Protein AF-0000000072251337 (afdb_homodimer)

Secondary structure (DSSP, 8-state):
--S-S-TT--GGGSHHHHHHHHH-STTHHHHHHHHHHHSEE-HHHHHHHH-S--HHHHHHHHHHHHHTTSEEEEEE-SSS-EEEEEE-HHHHHHHHHHHHHHHHHHHHHT-/--S-S-TT--GGGSHHHHHHHHH-STTHHHHHHHHHHHSEE-HHHHHHHH-S--HHHHHHHHHHHHHTTSEEEEEE-SSS-EEEEEE-HHHHHHHHHHHHHHHHHHHHHT-

InterPro domains:
  IPR002577 Helix-turn-helix, HxlR type [PF01638] (22-110)
  IPR002577 Helix-turn-helix, HxlR type [PS51118] (9-111)
  IPR036388 Winged helix-like DNA-binding domain superfamily [G3DSA:1.10.10.10] (12-111)
  IPR036390 Winged helix DNA-binding domain superfamily [SSF46785] (14-109)

Nearest PDB structures (foldseek):
  7bzg-assembly3_J  TM=9.676E-01  e=2.750E-09  Bacillus subtilis subsp. subtilis str. 168
  7bze-assembly1_A-2  TM=9.825E-01  e=1.118E-08  Bacillus subtilis subsp. subtilis str. 168
  4a5m-assembly1_B  TM=9.462E-01  e=3.098E-08  Bacillus subtilis
  5hs7-assembly1_A  TM=9.051E-01  e=2.538E-07  Bacillus subtilis subsp. subtilis str. 168
  5hs8-assembly1_A  TM=8.722E-01  e=6.601E-07  Bacillus subtilis subsp. subtilis str. 168

Sequence (222 aa):
MTECVPSHTPLEETGFGYTLSLINGKYKMIIMYWLYEKNVMRFNEMQRCIGNISFRTLSNTLKELERDKLIIRKEYPQIPPKVEYRLSERGQSLIPLLDMMCDWGERNMNSMTECVPSHTPLEETGFGYTLSLINGKYKMIIMYWLYEKNVMRFNEMQRCIGNISFRTLSNTLKELERDKLIIRKEYPQIPPKVEYRLSERGQSLIPLLDMMCDWGERNMNS

Structure (mmCIF, N/CA/C/O backbone):
data_AF-0000000072251337-model_v1
#
loop_
_entity.id
_entity.type
_entity.pdbx_description
1 polymer 'HTH hxlR-type domain-containing protein'
#
loop_
_atom_site.group_PDB
_atom_site.id
_atom_site.type_symbol
_atom_site.label_atom_id
_atom_site.label_alt_id
_atom_site.label_comp_id
_atom_site.label_asym_id
_atom_site.label_entity_id
_atom_site.label_seq_id
_atom_site.pdbx_PDB_ins_code
_atom_site.Cartn_x
_atom_site.Cartn_y
_atom_site.Cartn_z
_atom_site.occupancy
_atom_site.B_iso_or_equiv
_atom_site.auth_seq_id
_atom_site.auth_comp_id
_atom_site.auth_asym_id
_atom_site.auth_atom_id
_atom_site.pdbx_PDB_model_num
ATOM 1 N N . MET A 1 1 ? 14.891 -11.078 1.485 1 55.47 1 MET A N 1
ATOM 2 C CA . MET A 1 1 ? 13.773 -10.602 2.303 1 55.47 1 MET A CA 1
ATOM 3 C C . MET A 1 1 ? 13.672 -11.398 3.598 1 55.47 1 MET A C 1
ATOM 5 O O . MET A 1 1 ? 13.797 -12.625 3.588 1 55.47 1 MET A O 1
ATOM 9 N N . THR A 1 2 ? 14.18 -10.938 4.77 1 57.59 2 THR A N 1
ATOM 10 C CA . THR A 1 2 ? 13.953 -11.617 6.035 1 57.59 2 THR A CA 1
ATOM 11 C C . THR A 1 2 ? 12.594 -12.312 6.043 1 57.59 2 THR A C 1
ATOM 13 O O . THR A 1 2 ? 11.727 -11.992 5.23 1 57.59 2 THR A O 1
ATOM 16 N N . GLU A 1 3 ? 12.344 -13.312 6.867 1 73.94 3 GLU A N 1
ATOM 17 C CA . GLU A 1 3 ? 11.094 -14.031 7.062 1 73.94 3 GLU A CA 1
ATOM 18 C C . GLU A 1 3 ? 9.938 -13.078 7.344 1 73.94 3 GLU A C 1
ATOM 20 O O . GLU A 1 3 ? 9.586 -12.844 8.5 1 73.94 3 GLU A O 1
ATOM 25 N N . CYS A 1 4 ? 9.469 -12.445 6.25 1 77.69 4 CYS A N 1
ATOM 26 C CA . CYS A 1 4 ? 8.391 -11.469 6.375 1 77.69 4 CYS A CA 1
ATOM 27 C C . CYS A 1 4 ? 7.051 -12.156 6.582 1 77.69 4 CYS A C 1
ATOM 29 O O . CYS A 1 4 ? 6.148 -11.594 7.203 1 77.69 4 CYS A O 1
ATOM 31 N N . VAL A 1 5 ? 7.012 -13.305 6.043 1 82.19 5 VAL A N 1
ATOM 32 C CA . VAL A 1 5 ? 5.711 -13.961 6.074 1 82.19 5 VAL A CA 1
ATOM 33 C C . VAL A 1 5 ? 5.879 -15.422 6.477 1 82.19 5 VAL A C 1
ATOM 35 O O . VAL A 1 5 ? 6.066 -16.297 5.621 1 82.19 5 VAL A O 1
ATOM 38 N N . PRO A 1 6 ? 5.859 -15.602 7.805 1 79.56 6 PRO A N 1
ATOM 39 C CA . PRO A 1 6 ? 5.816 -17.016 8.156 1 79.56 6 PRO A CA 1
ATOM 40 C C . PRO A 1 6 ? 4.559 -17.719 7.641 1 79.56 6 PRO A C 1
ATOM 42 O O . PRO A 1 6 ? 3.553 -17.062 7.363 1 79.56 6 PRO A O 1
ATOM 45 N N . SER A 1 7 ? 4.73 -18.969 7.363 1 80.31 7 SER A N 1
ATOM 46 C CA . SER A 1 7 ? 3.576 -19.734 6.918 1 80.31 7 SER A CA 1
ATOM 47 C C . SER A 1 7 ? 2.414 -19.609 7.898 1 80.31 7 SER A C 1
ATOM 49 O O . SER A 1 7 ? 2.619 -19.547 9.109 1 80.31 7 SER A O 1
ATOM 51 N N . HIS A 1 8 ? 1.218 -19.5 7.32 1 83.31 8 HIS A N 1
ATOM 52 C CA . HIS A 1 8 ? -0.02 -19.531 8.094 1 83.31 8 HIS A CA 1
ATOM 53 C C . HIS A 1 8 ? -0.168 -18.281 8.961 1 83.31 8 HIS A C 1
ATOM 55 O O . HIS A 1 8 ? -0.69 -18.359 10.07 1 83.31 8 HIS A O 1
ATOM 61 N N . THR A 1 9 ? 0.458 -17.25 8.625 1 82.5 9 THR A N 1
ATOM 62 C CA . THR A 1 9 ? 0.297 -15.992 9.336 1 82.5 9 THR A CA 1
ATOM 63 C C . THR A 1 9 ? -0.679 -15.07 8.602 1 82.5 9 THR A C 1
ATOM 65 O O . THR A 1 9 ? -0.558 -14.867 7.395 1 82.5 9 THR A O 1
ATOM 68 N N . PRO A 1 10 ? -1.606 -14.664 9.359 1 85 10 PRO A N 1
ATOM 69 C CA . PRO A 1 10 ? -2.512 -13.703 8.734 1 85 10 PRO A CA 1
ATOM 70 C C . PRO A 1 10 ? -1.806 -12.406 8.328 1 85 10 PRO A C 1
ATOM 72 O O . PRO A 1 10 ? -0.865 -11.977 8.992 1 85 10 PRO A O 1
ATOM 75 N N . LEU A 1 11 ? -2.262 -11.844 7.227 1 82.12 11 LEU A N 1
ATOM 76 C CA . LEU A 1 11 ? -1.645 -10.648 6.66 1 82.12 11 LEU A CA 1
ATOM 77 C C . LEU A 1 11 ? -1.484 -9.562 7.719 1 82.12 11 LEU A C 1
ATOM 79 O O . LEU A 1 11 ? -0.459 -8.875 7.766 1 82.12 11 LEU A O 1
ATOM 83 N N . GLU A 1 12 ? -2.512 -9.461 8.609 1 85.31 12 GLU A N 1
ATOM 84 C CA . GLU A 1 12 ? -2.543 -8.383 9.594 1 85.31 12 GLU A CA 1
ATOM 85 C C . GLU A 1 12 ? -1.388 -8.508 10.586 1 85.31 12 GLU A C 1
ATOM 87 O O . GLU A 1 12 ? -1.057 -7.551 11.289 1 85.31 12 GLU A O 1
ATOM 92 N N . GLU A 1 13 ? -0.807 -9.641 10.656 1 88.25 13 GLU A N 1
ATOM 93 C CA . GLU A 1 13 ? 0.282 -9.883 11.602 1 88.25 13 GLU A CA 1
ATOM 94 C C . GLU A 1 13 ? 1.638 -9.836 10.898 1 88.25 13 GLU A C 1
ATOM 96 O O . GLU A 1 13 ? 2.658 -10.203 11.484 1 88.25 13 GLU A O 1
ATOM 101 N N . THR A 1 14 ? 1.6 -9.414 9.719 1 89.56 14 THR A N 1
ATOM 102 C CA . THR A 1 14 ? 2.84 -9.312 8.953 1 89.56 14 THR A CA 1
ATOM 103 C C . THR A 1 14 ? 3.285 -7.855 8.836 1 89.56 14 THR A C 1
ATOM 105 O O . THR A 1 14 ? 2.486 -6.938 9.039 1 89.56 14 THR A O 1
ATOM 108 N N . GLY A 1 15 ? 4.566 -7.684 8.523 1 91.81 15 GLY A N 1
ATOM 109 C CA . GLY A 1 15 ? 5.066 -6.352 8.219 1 91.81 15 GLY A CA 1
ATOM 110 C C . GLY A 1 15 ? 4.316 -5.676 7.082 1 91.81 15 GLY A C 1
ATOM 111 O O . GLY A 1 15 ? 4.035 -4.48 7.141 1 91.81 15 GLY A O 1
ATOM 112 N N . PHE A 1 16 ? 3.889 -6.438 6.066 1 91.44 16 PHE A N 1
ATOM 113 C CA . PHE A 1 16 ? 3.094 -5.93 4.953 1 91.44 16 PHE A CA 1
ATOM 114 C C . PHE A 1 16 ? 1.778 -5.344 5.453 1 91.44 16 PHE A C 1
ATOM 116 O O . PHE A 1 16 ? 1.424 -4.215 5.102 1 91.44 16 PHE A O 1
ATOM 123 N N . GLY A 1 17 ? 1.189 -6.227 6.227 1 91.62 17 GLY A N 1
ATOM 124 C CA . GLY A 1 17 ? -0.119 -5.84 6.73 1 91.62 17 GLY A CA 1
ATOM 125 C C . GLY A 1 17 ? -0.083 -4.578 7.574 1 91.62 17 GLY A C 1
ATOM 126 O O . GLY A 1 17 ? -0.936 -3.701 7.426 1 91.62 17 GLY A O 1
ATOM 127 N N . TYR A 1 18 ? 0.88 -4.512 8.375 1 93.69 18 TYR A N 1
ATOM 128 C CA . TYR A 1 18 ? 1.017 -3.334 9.227 1 93.69 18 TYR A CA 1
ATOM 129 C C . TYR A 1 18 ? 1.27 -2.084 8.391 1 93.69 18 TYR A C 1
ATOM 131 O O . TYR A 1 18 ? 0.595 -1.066 8.562 1 93.69 18 TYR A O 1
ATOM 139 N N . THR A 1 19 ? 2.219 -2.141 7.492 1 95.12 19 THR A N 1
ATOM 140 C CA . THR A 1 19 ? 2.537 -0.995 6.645 1 95.12 19 THR A CA 1
ATOM 141 C C . THR A 1 19 ? 1.316 -0.563 5.836 1 95.12 19 THR A C 1
ATOM 143 O O . THR A 1 19 ? 0.986 0.624 5.789 1 95.12 19 THR A O 1
ATOM 146 N N . LEU A 1 20 ? 0.644 -1.516 5.281 1 93.94 20 LEU A N 1
ATOM 147 C CA . LEU A 1 20 ? -0.543 -1.216 4.488 1 93.94 20 LEU A CA 1
ATOM 148 C C . LEU A 1 20 ? -1.617 -0.554 5.348 1 93.94 20 LEU A C 1
ATOM 150 O O . LEU A 1 20 ? -2.303 0.364 4.891 1 93.94 20 LEU A O 1
ATOM 154 N N . SER A 1 21 ? -1.755 -1.005 6.562 1 93.25 21 SER A N 1
ATOM 155 C CA . SER A 1 21 ? -2.779 -0.456 7.445 1 93.25 21 SER A CA 1
ATOM 156 C C . SER A 1 21 ? -2.539 1.025 7.715 1 93.25 21 SER A C 1
ATOM 158 O O . SER A 1 21 ? -3.48 1.772 7.988 1 93.25 21 SER A O 1
ATOM 160 N N . LEU A 1 22 ? -1.319 1.442 7.602 1 94.44 22 LEU A N 1
ATOM 161 C CA . LEU A 1 22 ? -0.963 2.822 7.91 1 94.44 22 LEU A CA 1
ATOM 162 C C . LEU A 1 22 ? -1.089 3.705 6.676 1 94.44 22 LEU A C 1
ATOM 164 O O . LEU A 1 22 ? -1.401 4.895 6.785 1 94.44 22 LEU A O 1
ATOM 168 N N . ILE A 1 23 ? -0.897 3.105 5.527 1 93 23 ILE A N 1
ATOM 169 C CA . ILE A 1 23 ? -0.806 3.969 4.355 1 93 23 ILE A CA 1
ATOM 170 C C . ILE A 1 23 ? -2.061 3.809 3.498 1 93 23 ILE A C 1
ATOM 172 O O . ILE A 1 23 ? -2.293 4.594 2.576 1 93 23 ILE A O 1
ATOM 176 N N . ASN A 1 24 ? -2.734 2.75 3.893 1 89.06 24 ASN A N 1
ATOM 177 C CA . ASN A 1 24 ? -3.973 2.545 3.15 1 89.06 24 ASN A CA 1
ATOM 178 C C . ASN A 1 24 ? -4.996 3.639 3.449 1 89.06 24 ASN A C 1
ATOM 180 O O . ASN A 1 24 ? -5.238 3.963 4.613 1 89.06 24 ASN A O 1
ATOM 184 N N . GLY A 1 25 ? -5.453 4.352 2.43 1 88.62 25 GLY A N 1
ATOM 185 C CA . GLY A 1 25 ? -6.379 5.469 2.498 1 88.62 25 GLY A CA 1
ATOM 186 C C . GLY A 1 25 ? -6.223 6.445 1.352 1 88.62 25 GLY A C 1
ATOM 187 O O . GLY A 1 25 ? -5.109 6.668 0.868 1 88.62 25 GLY A O 1
ATOM 188 N N . LYS A 1 26 ? -7.266 6.996 0.924 1 86.5 26 LYS A N 1
ATOM 189 C CA . LYS A 1 26 ? -7.301 7.812 -0.288 1 86.5 26 LYS A CA 1
ATOM 190 C C . LYS A 1 26 ? -6.402 9.039 -0.151 1 86.5 26 LYS A C 1
ATOM 192 O O . LYS A 1 26 ? -5.73 9.43 -1.107 1 86.5 26 LYS A O 1
ATOM 197 N N . TYR A 1 27 ? -6.242 9.555 1.01 1 92.94 27 TYR A N 1
ATOM 198 C CA . TYR A 1 27 ? -5.574 10.852 1.069 1 92.94 27 TYR A CA 1
ATOM 199 C C . TYR A 1 27 ? -4.316 10.781 1.924 1 92.94 27 TYR A C 1
ATOM 201 O O . TYR A 1 27 ? -3.529 11.727 1.967 1 92.94 27 TYR A O 1
ATOM 209 N N . LYS A 1 28 ? -4.047 9.633 2.494 1 95 28 LYS A N 1
ATOM 210 C CA . LYS A 1 28 ? -2.945 9.555 3.453 1 95 28 LYS A CA 1
ATOM 211 C C . LYS A 1 28 ? -1.604 9.82 2.771 1 95 28 LYS A C 1
ATOM 213 O O . LYS A 1 28 ? -0.822 10.656 3.227 1 95 28 LYS A O 1
ATOM 218 N N . MET A 1 29 ? -1.414 9.211 1.626 1 93.94 29 MET A N 1
ATOM 219 C CA . MET A 1 29 ? -0.134 9.359 0.938 1 93.94 29 MET A CA 1
ATOM 220 C C . MET A 1 29 ? 0.017 10.758 0.354 1 93.94 29 MET A C 1
ATOM 222 O O . MET A 1 29 ? 1.114 11.32 0.354 1 93.94 29 MET A O 1
ATOM 226 N N . ILE A 1 30 ? -1.072 11.281 -0.136 1 93.31 30 ILE A N 1
ATOM 227 C CA . ILE A 1 30 ? -1.036 12.617 -0.726 1 93.31 30 ILE A CA 1
ATOM 228 C C . ILE A 1 30 ? -0.702 13.648 0.35 1 93.31 30 ILE A C 1
ATOM 230 O O . ILE A 1 30 ? 0.128 14.531 0.133 1 93.31 30 ILE A O 1
ATOM 234 N N . ILE A 1 31 ? -1.343 13.477 1.509 1 95.81 31 ILE A N 1
ATOM 235 C CA . ILE A 1 31 ? -1.103 14.398 2.615 1 95.81 31 ILE A CA 1
ATOM 236 C C . ILE A 1 31 ? 0.354 14.297 3.062 1 95.81 31 ILE A C 1
ATOM 238 O O . ILE A 1 31 ? 1.024 15.312 3.248 1 95.81 31 ILE A O 1
ATOM 242 N N . MET A 1 32 ? 0.864 13.133 3.184 1 96.56 32 MET A N 1
ATOM 243 C CA . MET A 1 32 ? 2.246 12.938 3.615 1 96.56 32 MET A CA 1
ATOM 244 C C . MET A 1 32 ? 3.221 13.508 2.594 1 96.56 32 MET A C 1
ATOM 246 O O . MET A 1 32 ? 4.254 14.07 2.961 1 96.56 32 MET A O 1
ATOM 250 N N . TYR A 1 33 ? 2.869 13.352 1.342 1 94.44 33 TYR A N 1
ATOM 251 C CA . TYR A 1 33 ? 3.688 13.914 0.272 1 94.44 33 TYR A CA 1
ATOM 252 C C . TYR A 1 33 ? 3.805 15.422 0.411 1 94.44 33 TYR A C 1
ATOM 254 O O . TYR A 1 33 ? 4.906 15.977 0.362 1 94.44 33 TYR A O 1
ATOM 262 N N . TRP A 1 34 ? 2.705 16.062 0.58 1 94.38 34 TRP A N 1
ATOM 263 C CA . TRP A 1 34 ? 2.701 17.516 0.657 1 94.38 34 TRP A CA 1
ATOM 264 C C . TRP A 1 34 ? 3.414 18 1.916 1 94.38 34 TRP A C 1
ATOM 266 O O . TRP A 1 34 ? 4.117 19.016 1.892 1 94.38 34 TRP A O 1
ATOM 276 N N . LEU A 1 35 ? 3.229 17.281 2.965 1 97.12 35 LEU A N 1
ATOM 277 C CA . LEU A 1 35 ? 3.932 17.641 4.195 1 97.12 35 LEU A CA 1
ATOM 278 C C . LEU A 1 35 ? 5.438 17.469 4.027 1 97.12 35 LEU A C 1
ATOM 280 O O . LEU A 1 35 ? 6.219 18.219 4.605 1 97.12 35 LEU A O 1
ATOM 284 N N . TYR A 1 36 ? 5.789 16.484 3.309 1 96.56 36 TYR A N 1
ATOM 285 C CA . TYR A 1 36 ? 7.207 16.297 3.018 1 96.56 36 TYR A CA 1
ATOM 286 C C . TYR A 1 36 ? 7.75 17.438 2.166 1 96.56 36 TYR A C 1
ATOM 288 O O . TYR A 1 36 ? 8.828 17.969 2.438 1 96.56 36 TYR A O 1
ATOM 296 N N . GLU A 1 37 ? 7.047 17.844 1.179 1 94 37 GLU A N 1
ATOM 297 C CA . GLU A 1 37 ? 7.477 18.859 0.228 1 94 37 GLU A CA 1
ATOM 298 C C . GLU A 1 37 ? 7.547 20.234 0.887 1 94 37 GLU A C 1
ATOM 300 O O . GLU A 1 37 ? 8.461 21.016 0.614 1 94 37 GLU A O 1
ATOM 305 N N . LYS A 1 38 ? 6.605 20.5 1.774 1 95.12 38 LYS A N 1
ATOM 306 C CA . LYS A 1 38 ? 6.492 21.844 2.33 1 95.12 38 LYS A CA 1
ATOM 307 C C . LYS A 1 38 ? 7.02 21.906 3.762 1 95.12 38 LYS A C 1
ATOM 309 O O . LYS A 1 38 ? 7.148 22.984 4.344 1 95.12 38 LYS A O 1
ATOM 314 N N . ASN A 1 39 ? 7.305 20.719 4.359 1 96.38 39 ASN A N 1
ATOM 315 C CA . ASN A 1 39 ? 7.836 20.562 5.711 1 96.38 39 ASN A CA 1
ATOM 316 C C . ASN A 1 39 ? 6.766 20.828 6.766 1 96.38 39 ASN A C 1
ATOM 318 O O . ASN A 1 39 ? 6.52 19.984 7.637 1 96.38 39 ASN A O 1
ATOM 322 N N . VAL A 1 40 ? 6.16 22.062 6.656 1 97.81 40 VAL A N 1
ATOM 323 C CA . VAL A 1 40 ? 5.098 22.453 7.578 1 97.81 40 VAL A CA 1
ATOM 324 C C . VAL A 1 40 ? 3.928 23.047 6.797 1 97.81 40 VAL A C 1
ATOM 326 O O . VAL A 1 40 ? 4.129 23.844 5.871 1 97.81 40 VAL A O 1
ATOM 329 N N . MET A 1 41 ? 2.674 22.594 7.25 1 97.75 41 MET A N 1
ATOM 330 C CA . MET A 1 41 ? 1.505 23.125 6.559 1 97.75 41 MET A CA 1
ATOM 331 C C . MET A 1 41 ? 0.346 23.344 7.527 1 97.75 41 MET A C 1
ATOM 333 O O . MET A 1 41 ? 0.233 22.625 8.523 1 97.75 41 MET A O 1
ATOM 337 N N . ARG A 1 42 ? -0.451 24.344 7.152 1 97.56 42 ARG A N 1
ATOM 338 C CA . ARG A 1 42 ? -1.715 24.547 7.852 1 97.56 42 ARG A CA 1
ATOM 339 C C . ARG A 1 42 ? -2.857 23.844 7.141 1 97.56 42 ARG A C 1
ATOM 341 O O . ARG A 1 42 ? -2.723 23.453 5.977 1 97.56 42 ARG A O 1
ATOM 348 N N . PHE A 1 43 ? -4.016 23.734 7.863 1 97.56 43 PHE A N 1
ATOM 349 C CA . PHE A 1 43 ? -5.172 22.984 7.379 1 97.56 43 PHE A CA 1
ATOM 350 C C . PHE A 1 43 ? -5.621 23.516 6.02 1 97.56 43 PHE A C 1
ATOM 352 O O . PHE A 1 43 ? -5.703 22.75 5.055 1 97.56 43 PHE A O 1
ATOM 359 N N . ASN A 1 44 ? -5.773 24.797 5.941 1 95.94 44 ASN A N 1
ATOM 360 C CA . ASN A 1 44 ? -6.309 25.391 4.727 1 95.94 44 ASN A CA 1
ATOM 361 C C . ASN A 1 44 ? -5.324 25.281 3.564 1 95.94 44 ASN A C 1
ATOM 363 O O . ASN A 1 44 ? -5.734 25.141 2.412 1 95.94 44 ASN A O 1
ATOM 367 N N . GLU A 1 45 ? -4.098 25.406 3.848 1 95.19 45 GLU A N 1
ATOM 368 C CA . GLU A 1 45 ? -3.061 25.234 2.832 1 95.19 45 GLU A CA 1
ATOM 369 C C . GLU A 1 45 ? -3.096 23.844 2.232 1 95.19 45 GLU A C 1
ATOM 371 O O . GLU A 1 45 ? -2.996 23.672 1.014 1 95.19 45 GLU A O 1
ATOM 376 N N . MET A 1 46 ? -3.193 22.844 3.076 1 95.19 46 MET A N 1
ATOM 377 C CA . MET A 1 46 ? -3.285 21.453 2.623 1 95.19 46 MET A CA 1
ATOM 378 C C . MET A 1 46 ? -4.52 21.25 1.753 1 95.19 46 MET A C 1
ATOM 380 O O . MET A 1 46 ? -4.445 20.609 0.707 1 95.19 46 MET A O 1
ATOM 384 N N . GLN A 1 47 ? -5.59 21.812 2.213 1 94.75 47 GLN A N 1
ATOM 385 C CA . GLN A 1 47 ? -6.84 21.703 1.465 1 94.75 47 GLN A CA 1
ATOM 386 C C . GLN A 1 47 ? -6.688 22.266 0.055 1 94.75 47 GLN A C 1
ATOM 388 O O . GLN A 1 47 ? -7.148 21.656 -0.915 1 94.75 47 GLN A O 1
ATOM 393 N N . ARG A 1 48 ? -6.031 23.375 -0.034 1 92.5 48 ARG A N 1
ATOM 394 C CA . ARG A 1 48 ? -5.832 24.031 -1.317 1 92.5 48 ARG A CA 1
ATOM 395 C C .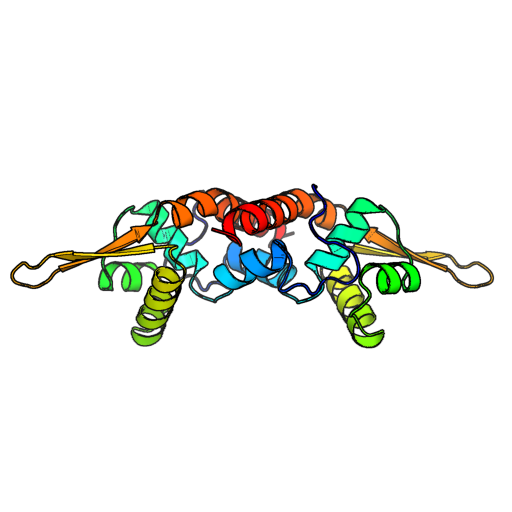 ARG A 1 48 ? -4.93 23.203 -2.227 1 92.5 48 ARG A C 1
ATOM 397 O O . ARG A 1 48 ? -5.191 23.078 -3.426 1 92.5 48 ARG A O 1
ATOM 404 N N . CYS A 1 49 ? -3.91 22.703 -1.707 1 91.25 49 CYS A N 1
ATOM 405 C CA . CYS A 1 49 ? -2.941 21.922 -2.482 1 91.25 49 CYS A CA 1
ATOM 406 C C . CYS A 1 49 ? -3.555 20.625 -2.99 1 91.25 49 CYS A C 1
ATOM 408 O O . CYS A 1 49 ? -3.338 20.25 -4.141 1 91.25 49 CYS A O 1
ATOM 410 N N . ILE A 1 50 ? -4.32 19.969 -2.15 1 90.81 50 ILE A N 1
ATOM 411 C CA . ILE A 1 50 ? -4.926 18.688 -2.512 1 90.81 50 ILE A CA 1
ATOM 412 C C . ILE A 1 50 ? -6.125 18.922 -3.426 1 90.81 50 ILE A C 1
ATOM 414 O O . ILE A 1 50 ? -6.305 18.219 -4.422 1 90.81 50 ILE A O 1
ATOM 418 N N . GLY A 1 51 ? -6.969 20.016 -3.117 1 87.31 51 GLY A N 1
ATOM 419 C CA . GLY A 1 51 ? -8.047 20.516 -3.953 1 87.31 51 GLY A CA 1
ATOM 420 C C . GLY A 1 51 ? -9.273 19.625 -3.953 1 87.31 51 GLY A C 1
ATOM 421 O O . GLY A 1 51 ? -10.406 20.109 -4.035 1 87.31 51 GLY A O 1
ATOM 422 N N . ASN A 1 52 ? -9.305 18.359 -4.145 1 85.62 52 ASN A N 1
ATOM 423 C CA . ASN A 1 52 ? -10.445 17.453 -4.281 1 85.62 52 ASN A CA 1
ATOM 424 C C . ASN A 1 52 ? -10.711 16.688 -2.984 1 85.62 52 ASN A C 1
ATOM 426 O O . ASN A 1 52 ? -11.094 15.516 -3.016 1 85.62 52 ASN A O 1
ATOM 430 N N . ILE A 1 53 ? -10.531 17.438 -1.833 1 91.94 53 ILE A N 1
ATOM 431 C CA . ILE A 1 53 ? -10.766 16.812 -0.542 1 91.94 53 ILE A CA 1
ATOM 432 C C . ILE A 1 53 ? -11.672 17.688 0.311 1 91.94 53 ILE A C 1
ATOM 434 O O . ILE A 1 53 ? -11.492 18.906 0.363 1 91.94 53 ILE A O 1
ATOM 438 N N . SER A 1 54 ? -12.695 17.172 0.862 1 93.88 54 SER A N 1
ATOM 439 C CA . SER A 1 54 ? -13.586 17.922 1.736 1 93.88 54 SER A CA 1
ATOM 440 C C . SER A 1 54 ? -12.914 18.234 3.07 1 93.88 54 SER A C 1
ATOM 442 O O . SER A 1 54 ? -11.969 17.562 3.471 1 93.88 54 SER A O 1
ATOM 444 N N . PHE A 1 55 ? -13.492 19.219 3.766 1 95.38 55 PHE A N 1
ATOM 445 C CA . PHE A 1 55 ? -12.992 19.609 5.078 1 95.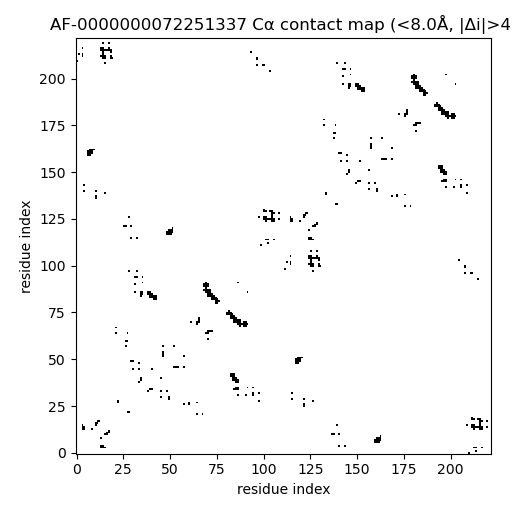38 55 PHE A CA 1
ATOM 446 C C . PHE A 1 55 ? -13.07 18.438 6.055 1 95.38 55 PHE A C 1
ATOM 448 O O . PHE A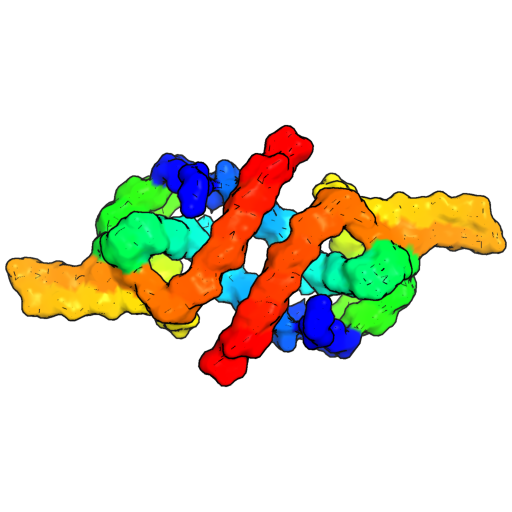 1 55 ? -12.117 18.156 6.781 1 95.38 55 PHE A O 1
ATOM 455 N N . ARG A 1 56 ? -14.109 17.781 6.012 1 96.75 56 ARG A N 1
ATOM 456 C CA . ARG A 1 56 ? -14.336 16.672 6.926 1 96.75 56 ARG A CA 1
ATOM 457 C C . ARG A 1 56 ? -13.344 15.547 6.668 1 96.75 56 ARG A C 1
ATOM 459 O O . ARG A 1 56 ? -12.734 15.023 7.605 1 96.75 56 ARG A O 1
ATOM 466 N N . THR A 1 57 ? -13.234 15.195 5.402 1 96.62 57 THR A N 1
ATOM 467 C CA . THR A 1 57 ? -12.336 14.109 5.035 1 96.62 57 THR A CA 1
ATOM 468 C C . THR A 1 57 ? -10.891 14.461 5.391 1 96.62 57 THR A C 1
ATOM 470 O O . THR A 1 57 ? -10.148 13.617 5.906 1 96.62 57 THR A O 1
ATOM 473 N N . LEU A 1 58 ? -10.508 15.672 5.105 1 97.12 58 LEU A N 1
ATOM 474 C CA . LEU A 1 58 ? -9.164 16.125 5.465 1 97.12 58 LEU A CA 1
ATOM 475 C C . LEU A 1 58 ? -8.961 16.062 6.973 1 97.12 58 LEU A C 1
ATOM 477 O O . LEU A 1 58 ? -7.949 15.523 7.445 1 97.12 58 LEU A O 1
ATOM 481 N N . SER A 1 59 ? -9.859 16.594 7.754 1 97.88 59 SER A N 1
ATOM 482 C CA . SER A 1 59 ? -9.773 16.594 9.211 1 97.88 59 SER A CA 1
ATOM 483 C C . SER A 1 59 ? -9.625 15.172 9.75 1 97.88 59 SER A C 1
ATOM 485 O O . SER A 1 59 ? -8.742 14.898 10.562 1 97.88 59 SER A O 1
ATOM 487 N N . ASN A 1 60 ? -10.492 14.258 9.297 1 97.94 60 ASN A N 1
ATOM 488 C CA . ASN A 1 60 ? -10.453 12.875 9.742 1 97.94 60 ASN A CA 1
ATOM 489 C C . ASN A 1 60 ? -9.133 12.203 9.383 1 97.94 60 ASN A C 1
ATOM 491 O O . ASN A 1 60 ? -8.562 11.461 10.188 1 97.94 60 ASN A O 1
ATOM 495 N N . THR A 1 61 ? -8.68 12.445 8.156 1 97.62 61 THR A N 1
ATOM 496 C CA . THR A 1 61 ? -7.438 11.828 7.711 1 97.62 61 THR A CA 1
ATOM 497 C C . THR A 1 61 ? -6.258 12.328 8.547 1 97.62 61 THR A C 1
ATOM 499 O O . THR A 1 61 ? -5.387 11.539 8.922 1 97.62 61 THR A O 1
ATOM 502 N N . LEU A 1 62 ? -6.242 13.609 8.852 1 98.31 62 LEU A N 1
ATOM 503 C CA . LEU A 1 62 ? -5.184 14.18 9.68 1 98.31 62 LEU A CA 1
ATOM 504 C C . LEU A 1 62 ? -5.203 13.57 11.078 1 98.31 62 LEU A C 1
ATOM 506 O O . LEU A 1 62 ? -4.148 13.273 11.641 1 98.31 62 LEU A O 1
ATOM 510 N N . LYS A 1 63 ? -6.355 13.383 11.617 1 98.25 63 LYS A N 1
ATOM 511 C CA . LYS A 1 63 ? -6.484 12.758 12.93 1 98.25 63 LYS A CA 1
ATOM 512 C C . LYS A 1 63 ? -5.938 11.336 12.922 1 98.25 63 LYS A C 1
ATOM 514 O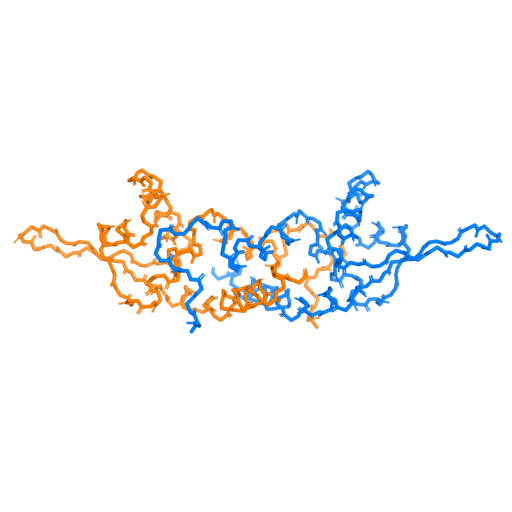 O . LYS A 1 63 ? -5.262 10.914 13.859 1 98.25 63 LYS A O 1
ATOM 519 N N . GLU A 1 64 ? -6.227 10.594 11.898 1 98 64 GLU A N 1
ATOM 520 C CA . GLU A 1 64 ? -5.73 9.227 11.766 1 98 64 GLU A CA 1
ATOM 521 C C . GLU A 1 64 ? -4.211 9.203 11.664 1 98 64 GLU A C 1
ATOM 523 O O . GLU A 1 64 ? -3.553 8.391 12.32 1 98 64 GLU A O 1
ATOM 528 N N . LEU A 1 65 ? -3.686 10.086 10.836 1 98.31 65 LEU A N 1
ATOM 529 C CA . LEU A 1 65 ? -2.238 10.156 10.672 1 98.31 65 LEU A CA 1
ATOM 530 C C . LEU A 1 65 ? -1.557 10.531 11.984 1 98.31 65 LEU A C 1
ATOM 532 O O . LEU A 1 65 ? -0.479 10.023 12.297 1 98.31 65 LEU A O 1
ATOM 536 N N . GLU A 1 66 ? -2.193 11.438 12.719 1 98.56 66 GLU A N 1
ATOM 537 C CA . GLU A 1 66 ? -1.662 11.828 14.023 1 98.56 66 GLU A CA 1
ATOM 538 C C . GLU A 1 66 ? -1.734 10.664 15.016 1 98.56 66 GLU A C 1
ATOM 540 O O . GLU A 1 66 ? -0.769 10.398 15.734 1 98.56 66 GLU A O 1
ATOM 545 N N . ARG A 1 67 ? -2.855 9.992 15.055 1 97 67 ARG A N 1
ATOM 546 C CA . ARG A 1 67 ? -3.053 8.844 15.93 1 97 67 ARG A CA 1
ATOM 547 C C . ARG A 1 67 ? -2.01 7.766 15.664 1 97 67 ARG A C 1
ATOM 549 O O . ARG A 1 67 ? -1.5 7.141 16.594 1 97 67 ARG A O 1
ATOM 556 N N . ASP A 1 68 ? -1.685 7.598 14.422 1 96.25 68 ASP A N 1
ATOM 557 C CA . ASP A 1 68 ? -0.726 6.578 14.016 1 96.25 68 ASP A CA 1
ATOM 558 C C . ASP A 1 68 ? 0.707 7.094 14.117 1 96.25 68 ASP A C 1
ATOM 560 O O . ASP A 1 68 ? 1.651 6.414 13.711 1 96.25 68 ASP A O 1
ATOM 564 N N . LYS A 1 69 ? 0.864 8.281 14.594 1 97.38 69 LYS A N 1
ATOM 565 C CA . LYS A 1 69 ? 2.148 8.906 14.891 1 97.38 69 LYS A CA 1
ATOM 566 C C . LYS A 1 69 ? 2.953 9.156 13.617 1 97.38 69 LYS A C 1
ATOM 568 O O . LYS A 1 69 ? 4.184 9.078 13.633 1 97.38 69 LYS A O 1
ATOM 573 N N . LEU A 1 70 ? 2.273 9.383 12.539 1 98.12 70 LEU A N 1
ATOM 574 C CA . LEU A 1 70 ? 2.947 9.672 11.273 1 98.12 70 LEU A CA 1
ATOM 575 C C . LEU A 1 70 ? 3.129 11.18 11.086 1 98.12 70 LEU A C 1
ATOM 577 O O . LEU A 1 70 ? 4.035 11.609 10.375 1 98.12 70 LEU A O 1
ATOM 581 N N . ILE A 1 71 ? 2.252 11.945 11.742 1 98.69 71 ILE A N 1
ATOM 582 C CA . ILE A 1 71 ? 2.395 13.398 11.695 1 98.69 71 ILE A CA 1
ATOM 583 C C . ILE A 1 71 ? 2.258 13.977 13.102 1 98.69 71 ILE A C 1
ATOM 585 O O . ILE A 1 71 ? 1.798 13.297 14.016 1 98.69 71 ILE A O 1
ATOM 589 N N . ILE A 1 72 ? 2.744 15.203 13.234 1 98.75 72 ILE A N 1
ATOM 590 C CA . ILE A 1 72 ? 2.641 15.969 14.477 1 98.75 72 ILE A CA 1
ATOM 591 C C . ILE A 1 72 ? 1.756 17.188 14.25 1 98.75 72 ILE A C 1
ATOM 593 O O . ILE A 1 72 ? 1.919 17.922 13.266 1 98.75 72 ILE A O 1
ATOM 597 N N . ARG A 1 73 ? 0.785 17.281 15.031 1 98.25 73 ARG A N 1
ATOM 598 C CA . ARG A 1 73 ? -0.062 18.469 15.078 1 98.25 73 ARG A CA 1
ATOM 599 C C . ARG A 1 73 ? 0.385 19.406 16.188 1 98.25 73 ARG A C 1
ATOM 601 O O . ARG A 1 73 ? 0.338 19.062 17.359 1 98.25 73 ARG A O 1
ATOM 608 N N . LYS A 1 74 ? 0.862 20.609 15.836 1 98 74 LYS A N 1
ATOM 609 C CA . LYS A 1 74 ? 1.334 21.594 16.812 1 98 74 LYS A CA 1
ATOM 610 C C . LYS A 1 74 ? 0.398 22.797 16.891 1 98 74 LYS A C 1
ATOM 612 O O . LYS A 1 74 ? 0.095 23.406 15.867 1 98 74 LYS A O 1
ATOM 617 N N . GLU A 1 75 ? 0.031 23.062 18.062 1 96.44 75 GLU A N 1
ATOM 618 C CA . GLU A 1 75 ? -0.838 24.219 18.297 1 96.44 75 GLU A CA 1
ATOM 619 C C . GLU A 1 75 ? -0.059 25.391 18.875 1 96.44 75 GLU A C 1
ATOM 621 O O . GLU A 1 75 ? 0.771 25.219 19.766 1 96.44 75 GLU A O 1
ATOM 626 N N . TYR A 1 76 ? -0.231 26.578 18.359 1 96.12 76 TYR A N 1
ATOM 627 C CA . TYR A 1 76 ? 0.362 27.812 18.859 1 96.12 76 TYR A CA 1
ATOM 628 C C . TYR A 1 76 ? -0.705 28.734 19.438 1 96.12 76 TYR A C 1
ATOM 630 O O . TYR A 1 76 ? -1.561 29.25 18.703 1 96.12 76 TYR A O 1
ATOM 638 N N . PRO A 1 77 ? -0.625 28.906 20.703 1 92.62 77 PRO A N 1
ATOM 639 C CA . PRO A 1 77 ? -1.614 29.766 21.359 1 92.62 77 PRO A CA 1
ATOM 640 C C . PRO A 1 77 ? -1.409 31.25 21.062 1 92.62 77 PRO A C 1
ATOM 642 O O . PRO A 1 77 ? -0.837 31.984 21.875 1 92.62 77 PRO A O 1
ATOM 645 N N . GLN A 1 78 ? -1.482 31.719 20 1 93.44 78 GLN A N 1
ATOM 646 C CA . GLN A 1 78 ? -1.426 33.094 19.578 1 93.44 78 GLN A CA 1
ATOM 647 C C . GLN A 1 78 ? -2.801 33.594 19.141 1 93.44 78 GLN A C 1
ATOM 649 O O . GLN A 1 78 ? -3.771 32.844 19.141 1 93.44 78 GLN A O 1
ATOM 654 N N . ILE A 1 79 ? -2.98 34.969 19.062 1 91.88 79 ILE A N 1
ATOM 655 C CA . ILE A 1 79 ? -4.23 35.562 18.609 1 91.88 79 ILE A CA 1
ATOM 656 C C . ILE A 1 79 ? -4.066 36.062 17.172 1 91.88 79 ILE A C 1
ATOM 658 O O . ILE A 1 79 ? -3.299 36.969 16.906 1 91.88 79 ILE A O 1
ATOM 662 N N . PRO A 1 80 ? -4.84 35.188 16.25 1 91.69 80 PRO A N 1
ATOM 663 C CA . PRO A 1 80 ? -5.703 34 16.312 1 91.69 80 PRO A CA 1
ATOM 664 C C . PRO A 1 80 ? -4.918 32.719 16.453 1 91.69 80 PRO A C 1
ATOM 666 O O . PRO A 1 80 ? -3.773 32.625 16 1 91.69 80 PRO A O 1
ATOM 669 N N . PRO A 1 81 ? -5.516 31.766 17.031 1 94.31 81 PRO A N 1
ATOM 670 C CA . PRO A 1 81 ? -4.816 30.484 17.219 1 94.31 81 PRO A CA 1
ATOM 671 C C . PRO A 1 81 ? -4.316 29.891 15.906 1 94.31 81 PRO A C 1
ATOM 673 O O . PRO A 1 81 ? -4.98 30.016 14.867 1 94.31 81 PRO A O 1
ATOM 676 N N . LYS A 1 82 ? -3.137 29.297 15.969 1 94.81 82 LYS A N 1
ATOM 677 C CA . LYS A 1 82 ? -2.514 28.703 14.797 1 94.81 82 LYS A CA 1
ATOM 678 C C . LYS A 1 82 ? -2.201 27.219 15.023 1 94.81 82 LYS A C 1
ATOM 680 O O . LYS A 1 82 ? -1.715 26.844 16.094 1 94.81 82 LYS A O 1
ATOM 685 N N . VAL A 1 83 ? -2.586 26.422 14.031 1 97.44 83 VAL A N 1
ATOM 686 C CA . VAL A 1 83 ? -2.25 25 14.07 1 97.44 83 VAL A CA 1
ATOM 687 C C . VAL A 1 83 ? -1.432 24.625 12.836 1 97.44 83 VAL A C 1
ATOM 689 O O . VAL A 1 83 ? -1.761 25.031 11.719 1 97.44 83 VAL A O 1
ATOM 692 N N . GLU A 1 84 ? -0.349 23.859 13.141 1 98.38 84 GLU A N 1
ATOM 693 C CA . GLU A 1 84 ? 0.513 23.406 12.047 1 98.38 84 GLU A CA 1
ATOM 694 C C . GLU A 1 84 ? 0.719 21.906 12.078 1 98.38 84 GLU A C 1
ATOM 696 O O . GLU A 1 84 ? 0.649 21.281 13.148 1 98.38 84 GLU A O 1
ATOM 701 N N . TYR A 1 85 ? 0.938 21.422 10.914 1 98.75 85 TYR A N 1
ATOM 702 C CA . TYR A 1 85 ? 1.2 19.984 10.75 1 98.75 85 TYR A CA 1
ATOM 703 C C . TYR A 1 85 ? 2.562 19.75 10.109 1 98.75 85 TYR A C 1
ATOM 705 O O . TYR A 1 85 ? 2.963 20.484 9.203 1 98.75 85 TYR A O 1
ATOM 713 N N . ARG A 1 86 ? 3.223 18.719 10.578 1 98.69 86 ARG A N 1
ATOM 714 C CA . ARG A 1 86 ? 4.473 18.281 9.969 1 98.69 86 ARG A CA 1
ATOM 715 C C . ARG A 1 86 ? 4.629 16.766 10.086 1 98.69 86 ARG A C 1
ATOM 717 O O . ARG A 1 86 ? 3.955 16.125 10.898 1 98.69 86 ARG A O 1
ATOM 724 N N . LEU A 1 87 ? 5.512 16.234 9.281 1 98.69 87 LEU A N 1
ATOM 725 C CA . LEU A 1 87 ? 5.816 14.812 9.422 1 98.69 87 LEU A CA 1
ATOM 726 C C . LEU A 1 87 ? 6.566 14.547 10.727 1 98.69 87 LEU A C 1
ATOM 728 O O . LEU A 1 87 ? 7.441 15.32 11.109 1 98.69 87 LEU A O 1
ATOM 732 N N . SER A 1 88 ? 6.148 13.508 11.422 1 98.5 88 SER A N 1
ATOM 733 C CA . SER A 1 88 ? 6.957 13.031 12.539 1 98.5 88 SER A CA 1
ATOM 734 C C . SER A 1 88 ? 8.211 12.32 12.047 1 98.5 88 SER A C 1
ATOM 736 O O . SER A 1 88 ? 8.406 12.156 10.844 1 98.5 88 SER A O 1
ATOM 738 N N . GLU A 1 89 ? 9.062 11.914 13.055 1 97.56 89 GLU A N 1
ATOM 739 C CA . GLU A 1 89 ? 10.219 11.102 12.688 1 97.56 89 GLU A CA 1
ATOM 740 C C . GLU A 1 89 ? 9.781 9.797 12.016 1 97.56 89 GLU A C 1
ATOM 742 O O . GLU A 1 89 ? 10.375 9.383 11.023 1 97.56 89 GLU A O 1
ATOM 747 N N . ARG A 1 90 ? 8.734 9.227 12.57 1 97.19 90 ARG A N 1
ATOM 748 C CA . ARG A 1 90 ? 8.164 8.008 11.992 1 97.19 90 ARG A CA 1
ATOM 749 C C . ARG A 1 90 ? 7.625 8.266 10.586 1 97.19 90 ARG A C 1
ATOM 751 O O . ARG A 1 90 ? 7.859 7.48 9.672 1 97.19 90 ARG A O 1
ATOM 758 N N . GLY A 1 91 ? 6.934 9.305 10.422 1 98.12 91 GLY A N 1
ATOM 759 C CA . GLY A 1 91 ? 6.438 9.703 9.109 1 98.12 91 GLY A CA 1
ATOM 760 C C . GLY A 1 91 ? 7.543 9.906 8.094 1 98.12 91 GLY A C 1
ATOM 761 O O . GLY A 1 91 ? 7.441 9.445 6.953 1 98.12 91 GLY A O 1
ATOM 762 N N . GLN A 1 92 ? 8.578 10.547 8.578 1 97.94 92 GLN A N 1
ATOM 763 C CA . GLN A 1 92 ? 9.719 10.797 7.707 1 97.94 92 GLN A CA 1
ATOM 764 C C . GLN A 1 92 ? 10.375 9.492 7.266 1 97.94 92 GLN A C 1
ATOM 766 O O . GLN A 1 92 ? 10.828 9.375 6.125 1 97.94 92 GLN A O 1
ATOM 771 N N . SER A 1 93 ? 10.398 8.555 8.141 1 97.56 93 SER A N 1
ATOM 772 C CA . SER A 1 93 ? 11.047 7.281 7.836 1 97.56 93 SER A CA 1
ATOM 773 C C . SER A 1 93 ? 10.258 6.496 6.789 1 97.56 93 SER A C 1
ATOM 775 O O . SER A 1 93 ? 10.773 5.543 6.203 1 97.56 93 SER A O 1
ATOM 777 N N . LEU A 1 94 ? 9.031 6.859 6.535 1 97.06 94 LEU A N 1
ATOM 778 C CA . LEU A 1 94 ? 8.172 6.188 5.57 1 97.06 94 LEU A CA 1
ATOM 779 C C . LEU A 1 94 ? 8.32 6.809 4.184 1 97.06 94 LEU A C 1
ATOM 781 O O . LEU A 1 94 ? 7.922 6.211 3.186 1 97.06 94 LEU A O 1
ATOM 785 N N . ILE A 1 95 ? 8.922 7.957 4.078 1 97 95 ILE A N 1
ATOM 786 C CA . ILE A 1 95 ? 8.945 8.75 2.855 1 97 95 ILE A CA 1
ATOM 787 C C . ILE A 1 95 ? 9.68 7.984 1.759 1 97 95 ILE A C 1
ATOM 789 O O . ILE A 1 95 ? 9.234 7.957 0.608 1 97 95 ILE A O 1
ATOM 793 N N . PRO A 1 96 ? 10.773 7.34 2.07 1 96.94 96 PRO A N 1
ATOM 794 C CA . PRO A 1 96 ? 11.43 6.574 1.011 1 96.94 96 PRO A CA 1
ATOM 795 C C . PRO A 1 96 ? 10.516 5.527 0.382 1 96.94 96 PRO A C 1
ATOM 797 O O . PRO A 1 96 ? 10.57 5.301 -0.83 1 96.94 96 PRO A O 1
ATOM 800 N N . LEU A 1 97 ? 9.758 4.906 1.157 1 96.69 97 LEU A N 1
ATOM 801 C CA . LEU A 1 97 ? 8.805 3.918 0.66 1 96.69 97 LEU A CA 1
ATOM 802 C C . LEU A 1 97 ? 7.766 4.574 -0.244 1 96.69 97 LEU A C 1
ATOM 804 O O . LEU A 1 97 ? 7.477 4.066 -1.331 1 96.69 97 LEU A O 1
ATOM 808 N N . LEU A 1 98 ? 7.195 5.664 0.206 1 95.38 98 LEU A N 1
ATOM 809 C CA . LEU A 1 98 ? 6.203 6.387 -0.585 1 95.38 98 LEU A CA 1
ATOM 810 C C . LEU A 1 98 ? 6.797 6.848 -1.912 1 95.38 98 LEU A C 1
ATOM 812 O O . LEU A 1 98 ? 6.133 6.789 -2.949 1 95.38 98 LEU A O 1
ATOM 816 N N . ASP A 1 99 ? 8.008 7.277 -1.815 1 95.44 99 ASP A N 1
ATOM 817 C CA . ASP A 1 99 ? 8.703 7.703 -3.021 1 95.44 99 ASP A CA 1
ATOM 818 C C . ASP A 1 99 ? 8.852 6.547 -4.008 1 95.44 99 ASP A C 1
ATOM 820 O O . ASP A 1 99 ? 8.617 6.715 -5.207 1 95.44 99 ASP A O 1
ATOM 824 N N . MET A 1 100 ? 9.211 5.449 -3.539 1 95.94 100 MET A N 1
ATOM 825 C CA . MET A 1 100 ? 9.359 4.266 -4.383 1 95.94 100 MET A CA 1
ATOM 826 C C . MET A 1 100 ? 8.016 3.859 -4.992 1 95.94 100 MET A C 1
ATOM 828 O O . MET A 1 100 ? 7.953 3.475 -6.16 1 95.94 100 MET A O 1
ATOM 832 N N . MET A 1 101 ? 6.977 3.955 -4.207 1 95.44 101 MET A N 1
ATOM 833 C CA . MET A 1 101 ? 5.633 3.658 -4.703 1 95.44 101 MET A CA 1
ATOM 834 C C . MET A 1 101 ? 5.258 4.594 -5.848 1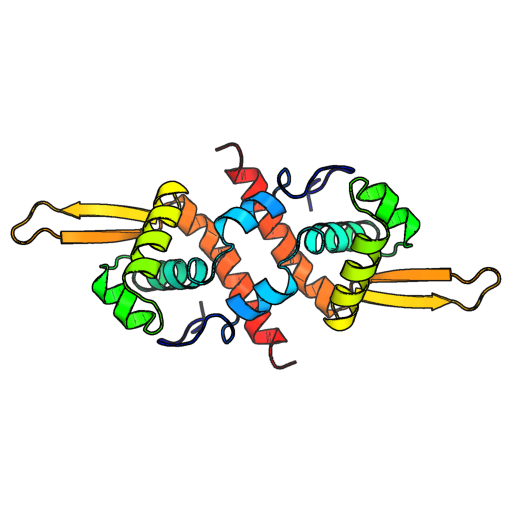 95.44 101 MET A C 1
ATOM 836 O O . MET A 1 101 ? 4.719 4.148 -6.863 1 95.44 101 MET A O 1
ATOM 840 N N . CYS A 1 102 ? 5.516 5.824 -5.598 1 94.44 102 CYS A N 1
ATOM 841 C CA . CYS A 1 102 ? 5.195 6.832 -6.605 1 94.44 102 CYS A CA 1
ATOM 842 C C . CYS A 1 102 ? 5.98 6.586 -7.891 1 94.44 102 CYS A C 1
ATOM 844 O O . CYS A 1 102 ? 5.402 6.539 -8.977 1 94.44 102 CYS A O 1
ATOM 846 N N . ASP A 1 103 ? 7.246 6.391 -7.781 1 94.25 103 ASP A N 1
ATOM 847 C CA . ASP A 1 103 ? 8.125 6.199 -8.93 1 94.25 103 ASP A CA 1
ATOM 848 C C . ASP A 1 103 ? 7.734 4.949 -9.711 1 94.25 103 ASP A C 1
ATOM 850 O O . ASP A 1 103 ? 7.66 4.977 -10.945 1 94.25 103 ASP A O 1
ATOM 854 N N . TRP A 1 104 ? 7.559 3.895 -9.031 1 96.12 104 TRP A N 1
ATOM 855 C CA . TRP A 1 104 ? 7.172 2.646 -9.688 1 96.12 104 TRP A CA 1
ATOM 856 C C . TRP A 1 104 ? 5.844 2.805 -10.422 1 96.12 104 TRP A C 1
ATOM 858 O O . TRP A 1 104 ? 5.703 2.363 -11.562 1 96.12 104 TRP A O 1
ATOM 868 N N . GLY A 1 105 ? 4.875 3.377 -9.719 1 95.12 105 GLY A N 1
ATOM 869 C CA . GLY A 1 105 ? 3.582 3.617 -10.336 1 95.12 105 GLY A CA 1
ATOM 870 C C . GLY A 1 105 ? 3.67 4.445 -11.602 1 95.12 105 GLY A C 1
ATOM 871 O O . GLY A 1 105 ? 3.049 4.109 -12.617 1 95.12 105 GLY A O 1
ATOM 872 N N . GLU A 1 106 ? 4.402 5.5 -11.578 1 92.19 106 GLU A N 1
ATOM 873 C CA . GLU A 1 106 ? 4.547 6.391 -12.727 1 92.19 106 GLU A CA 1
ATOM 874 C C . GLU A 1 106 ? 5.207 5.672 -13.898 1 92.19 106 GLU A C 1
ATOM 876 O O . GLU A 1 106 ? 4.824 5.875 -15.055 1 92.19 106 GLU A O 1
ATOM 881 N N . ARG A 1 107 ? 6.133 4.809 -13.625 1 93.38 107 ARG A N 1
ATOM 882 C CA . ARG A 1 107 ? 6.863 4.086 -14.664 1 93.38 107 ARG A CA 1
ATOM 883 C C . ARG A 1 107 ? 5.984 3.018 -15.305 1 93.38 107 ARG A C 1
ATOM 885 O O . ARG A 1 107 ? 6.172 2.676 -16.484 1 93.38 107 ARG A O 1
ATOM 892 N N . ASN A 1 108 ? 5.027 2.52 -14.539 1 93.38 108 ASN A N 1
ATOM 893 C CA . ASN A 1 108 ? 4.297 1.349 -15.008 1 93.38 108 ASN A CA 1
ATOM 894 C C . ASN A 1 108 ? 2.861 1.701 -15.391 1 93.38 108 ASN A C 1
ATOM 896 O O . ASN A 1 108 ? 2.16 0.894 -16 1 93.38 108 ASN A O 1
ATOM 900 N N . MET A 1 109 ? 2.334 2.861 -14.945 1 85.94 109 MET A N 1
ATOM 901 C CA . MET A 1 109 ? 0.965 3.27 -15.242 1 85.94 109 MET A CA 1
ATOM 902 C C . MET A 1 109 ? 0.756 3.404 -16.75 1 85.94 109 MET A C 1
ATOM 904 O O . MET A 1 109 ? -0.306 3.053 -17.266 1 85.94 109 MET A O 1
ATOM 908 N N . ASN A 1 110 ? 1.667 3.867 -17.547 1 74.25 110 ASN A N 1
ATOM 909 C CA . ASN A 1 110 ? 1.491 4.047 -18.984 1 74.25 110 ASN A CA 1
ATOM 910 C C . ASN A 1 110 ? 2.008 2.846 -19.781 1 74.25 110 ASN A C 1
ATOM 912 O O . ASN A 1 110 ? 2.039 2.869 -21 1 74.25 110 ASN A O 1
ATOM 916 N N . SER A 1 111 ? 2.465 1.801 -19.078 1 63.47 111 SER A N 1
ATOM 917 C CA . SER A 1 111 ? 3.01 0.669 -19.828 1 63.47 111 SER A CA 1
ATOM 918 C C . SER A 1 111 ? 1.979 -0.445 -19.969 1 63.47 111 SER A C 1
ATOM 920 O O . SER A 1 111 ? 1.127 -0.627 -19.094 1 63.47 111 SER A O 1
ATOM 922 N N . MET B 1 1 ? 11.57 13.844 -4.711 1 54.62 1 MET B N 1
ATOM 923 C CA . MET B 1 1 ? 10.453 13.086 -5.281 1 54.62 1 MET B CA 1
ATOM 924 C C . MET B 1 1 ? 9.875 13.805 -6.496 1 54.62 1 MET B C 1
ATOM 926 O O . MET B 1 1 ? 9.727 15.031 -6.484 1 54.62 1 MET B O 1
ATOM 930 N N . THR B 1 2 ? 10.195 13.438 -7.762 1 57.19 2 THR B N 1
ATOM 931 C CA . THR B 1 2 ? 9.531 14.016 -8.922 1 57.19 2 THR B CA 1
ATOM 932 C C . THR B 1 2 ? 8.086 14.391 -8.586 1 57.19 2 THR B C 1
ATOM 934 O O . THR B 1 2 ? 7.523 13.891 -7.609 1 57.19 2 THR B O 1
ATOM 937 N N . GLU B 1 3 ? 7.441 15.305 -9.273 1 73.56 3 GLU B N 1
ATOM 938 C CA . GLU B 1 3 ? 6.051 15.734 -9.133 1 73.56 3 GLU B CA 1
ATOM 939 C C . GLU B 1 3 ? 5.098 14.547 -9.188 1 73.56 3 GLU B C 1
ATOM 941 O O . GLU B 1 3 ? 4.578 14.203 -10.25 1 73.56 3 GLU B O 1
ATOM 946 N N . CYS B 1 4 ? 5.035 13.852 -8.039 1 77.12 4 CYS B N 1
ATOM 947 C CA . CYS B 1 4 ? 4.184 12.672 -7.945 1 77.12 4 CYS B CA 1
ATOM 948 C C . CYS B 1 4 ? 2.715 13.062 -7.852 1 77.12 4 CYS B C 1
ATOM 950 O O . CYS B 1 4 ? 1.841 12.312 -8.289 1 77.12 4 CYS B O 1
ATOM 952 N N . VAL B 1 5 ? 2.549 14.195 -7.305 1 81.62 5 VAL B N 1
ATOM 953 C CA . VAL B 1 5 ? 1.162 14.562 -7.047 1 81.62 5 VAL B CA 1
ATOM 954 C C . VAL B 1 5 ? 0.931 16.016 -7.453 1 81.62 5 VAL B C 1
ATOM 956 O O . VAL B 1 5 ? 1.117 16.938 -6.645 1 81.62 5 VAL B O 1
ATOM 959 N N . PRO B 1 6 ? 0.594 16.141 -8.75 1 79.12 6 PRO B N 1
ATOM 960 C CA . PRO B 1 6 ? 0.177 17.516 -9.047 1 79.12 6 PRO B CA 1
ATOM 961 C C . PRO B 1 6 ? -1.048 17.953 -8.25 1 79.12 6 PRO B C 1
ATOM 963 O O . PRO B 1 6 ? -1.819 17.109 -7.785 1 79.12 6 PRO B O 1
ATOM 966 N N . SER B 1 7 ? -1.067 19.203 -7.973 1 79.81 7 SER B N 1
ATOM 967 C CA . SER B 1 7 ? -2.227 19.734 -7.262 1 79.81 7 SER B CA 1
ATOM 968 C C . SER B 1 7 ? -3.527 19.344 -7.961 1 79.81 7 SER B C 1
ATOM 970 O O . SER B 1 7 ? -3.59 19.312 -9.188 1 79.81 7 SER B O 1
ATOM 972 N N . HIS B 1 8 ? -4.504 19 -7.125 1 83.06 8 HIS B N 1
ATOM 973 C CA . HIS B 1 8 ? -5.863 18.766 -7.598 1 83.06 8 HIS B CA 1
ATOM 974 C C . HIS B 1 8 ? -5.941 17.5 -8.445 1 83.06 8 HIS B C 1
ATOM 976 O O . HIS B 1 8 ? -6.707 17.438 -9.406 1 83.06 8 HIS B O 1
ATOM 982 N N . THR B 1 9 ? -5.059 16.625 -8.281 1 82.31 9 THR B N 1
ATOM 983 C CA . THR B 1 9 ? -5.109 15.336 -8.977 1 82.31 9 THR B CA 1
ATOM 984 C C . THR B 1 9 ? -5.691 14.258 -8.07 1 82.31 9 THR B C 1
ATOM 986 O O . THR B 1 9 ? -5.273 14.109 -6.922 1 82.31 9 THR B O 1
ATOM 989 N N . PRO B 1 10 ? -6.656 13.648 -8.617 1 84.69 10 PRO B N 1
ATOM 990 C CA . PRO B 1 10 ? -7.18 12.531 -7.828 1 84.69 10 PRO B CA 1
ATOM 991 C C . PRO B 1 10 ? -6.152 11.422 -7.617 1 84.69 10 PRO B C 1
ATOM 993 O O . PRO B 1 10 ? -5.316 11.18 -8.492 1 84.69 10 PRO B O 1
ATOM 996 N N . LEU B 1 11 ? -6.223 10.797 -6.465 1 81.94 11 LEU B N 1
ATOM 997 C CA . LEU B 1 11 ? -5.258 9.773 -6.074 1 81.94 11 LEU B CA 1
ATOM 998 C C . LEU B 1 11 ? -5.113 8.719 -7.164 1 81.94 11 LEU B C 1
ATOM 1000 O O . LEU B 1 11 ? -4.004 8.258 -7.441 1 81.94 11 LEU B O 1
ATOM 1004 N N . GLU B 1 12 ? -6.262 8.375 -7.801 1 85.12 12 GLU B N 1
ATOM 1005 C CA . GLU B 1 12 ? -6.285 7.293 -8.781 1 85.12 12 GLU B CA 1
ATOM 1006 C C . GLU B 1 12 ? -5.426 7.629 -9.992 1 85.12 12 GLU B C 1
ATOM 1008 O O . GLU B 1 12 ? -5.062 6.742 -10.773 1 85.12 12 GLU B O 1
ATOM 1013 N N . GLU B 1 13 ? -5.129 8.852 -10.164 1 88.06 13 GLU B N 1
ATOM 1014 C CA . GLU B 1 13 ? -4.344 9.289 -11.312 1 88.06 13 GLU B CA 1
ATOM 1015 C C . GLU B 1 13 ? -2.891 9.539 -10.93 1 88.06 13 GLU B C 1
ATOM 1017 O O . GLU B 1 13 ? -2.123 10.102 -11.711 1 88.06 13 GLU B O 1
ATOM 1022 N N . THR B 1 14 ? -2.582 9.156 -9.773 1 89.38 14 THR B N 1
ATOM 1023 C CA . THR B 1 14 ? -1.213 9.336 -9.305 1 89.38 14 THR B CA 1
ATOM 1024 C C . THR B 1 14 ? -0.462 8.008 -9.312 1 89.38 14 THR B C 1
ATOM 1026 O O . THR B 1 14 ? -1.078 6.938 -9.352 1 89.38 14 THR B O 1
ATOM 1029 N N . GLY B 1 15 ? 0.866 8.117 -9.297 1 91.69 15 GLY B N 1
ATOM 1030 C CA . GLY B 1 15 ? 1.684 6.922 -9.148 1 91.69 15 GLY B CA 1
ATOM 1031 C C . GLY B 1 15 ? 1.36 6.137 -7.887 1 91.69 15 GLY B C 1
ATOM 1032 O O . GLY B 1 15 ? 1.332 4.906 -7.91 1 91.69 15 GLY B O 1
ATOM 1033 N N . PHE B 1 16 ? 1.021 6.816 -6.789 1 91.44 16 PHE B N 1
ATOM 1034 C CA . PHE B 1 16 ? 0.618 6.184 -5.539 1 91.44 16 PHE B CA 1
ATOM 1035 C C . PHE B 1 16 ? -0.625 5.324 -5.746 1 91.44 16 PHE B C 1
ATOM 1037 O O . PHE B 1 16 ? -0.652 4.156 -5.352 1 91.44 16 PHE B O 1
ATOM 1044 N N . GLY B 1 17 ? -1.539 6.047 -6.344 1 91.56 17 GLY B N 1
ATOM 1045 C CA . GLY B 1 17 ? -2.816 5.387 -6.551 1 91.56 17 GLY B CA 1
ATOM 1046 C C . GLY B 1 17 ? -2.709 4.141 -7.414 1 91.56 17 GLY B C 1
ATOM 1047 O O . GLY B 1 17 ? -3.307 3.109 -7.102 1 91.56 17 GLY B O 1
ATOM 1048 N N . TYR B 1 18 ? -1.961 4.258 -8.414 1 93.62 18 TYR B N 1
ATOM 1049 C CA . TYR B 1 18 ? -1.776 3.115 -9.305 1 93.62 18 TYR B CA 1
ATOM 1050 C C . TYR B 1 18 ? -1.092 1.963 -8.578 1 93.62 18 TYR B C 1
ATOM 1052 O O . TYR B 1 18 ? -1.565 0.825 -8.617 1 93.62 18 TYR B O 1
ATOM 1060 N N . THR B 1 19 ? -0.003 2.242 -7.91 1 95.12 19 THR B N 1
ATOM 1061 C CA . THR B 1 19 ? 0.725 1.208 -7.184 1 95.12 19 THR B CA 1
ATOM 1062 C C . THR B 1 19 ? -0.169 0.551 -6.137 1 95.12 19 THR B C 1
ATOM 1064 O O . THR B 1 19 ? -0.231 -0.677 -6.047 1 95.12 19 THR B O 1
ATOM 1067 N N . LEU B 1 20 ? -0.877 1.35 -5.418 1 93.88 20 LEU B N 1
ATOM 1068 C CA . LEU B 1 20 ? -1.769 0.827 -4.387 1 93.88 20 LEU B CA 1
ATOM 1069 C C . LEU B 1 20 ? -2.848 -0.059 -5.004 1 93.88 20 LEU B C 1
ATOM 1071 O O . LEU B 1 20 ? -3.215 -1.087 -4.43 1 93.88 20 LEU B O 1
ATOM 1075 N N . SER B 1 21 ? -3.34 0.332 -6.145 1 93.19 21 SER B N 1
ATOM 1076 C CA . SER B 1 21 ? -4.402 -0.435 -6.789 1 93.19 21 SER B CA 1
ATOM 1077 C C . SER B 1 21 ? -3.93 -1.842 -7.141 1 93.19 21 SER B C 1
ATOM 1079 O O . SER B 1 21 ? -4.734 -2.771 -7.219 1 93.19 21 SER B O 1
ATOM 1081 N N . LEU B 1 22 ? -2.664 -1.999 -7.312 1 94.38 22 LEU B N 1
ATOM 1082 C CA . LEU B 1 22 ? -2.111 -3.285 -7.727 1 94.38 22 LEU B CA 1
ATOM 1083 C C . LEU B 1 22 ? -1.773 -4.145 -6.516 1 94.38 22 LEU B C 1
ATOM 1085 O O . LEU B 1 22 ? -1.852 -5.375 -6.578 1 94.38 22 LEU B O 1
ATOM 1089 N N . ILE B 1 23 ? -1.449 -3.49 -5.43 1 93 23 ILE B N 1
ATOM 1090 C CA . ILE B 1 23 ? -0.921 -4.289 -4.328 1 93 23 ILE B CA 1
ATOM 1091 C C . ILE B 1 23 ? -1.955 -4.371 -3.207 1 93 23 ILE B C 1
ATOM 1093 O O . ILE B 1 23 ? -1.81 -5.164 -2.275 1 93 23 ILE B O 1
ATOM 1097 N N . ASN B 1 24 ? -2.904 -3.475 -3.412 1 89.12 24 ASN B N 1
ATOM 1098 C CA . ASN B 1 24 ? -3.961 -3.514 -2.406 1 89.12 24 ASN B CA 1
ATOM 1099 C C . ASN B 1 24 ? -4.781 -4.797 -2.502 1 89.12 24 ASN B C 1
ATOM 1101 O O . ASN B 1 24 ? -5.211 -5.18 -3.59 1 89.12 24 ASN B O 1
ATOM 1105 N N . GLY B 1 25 ? -4.832 -5.574 -1.418 1 88.69 25 GLY B N 1
ATOM 1106 C CA . GLY B 1 25 ? -5.5 -6.859 -1.314 1 88.69 25 GLY B CA 1
ATOM 1107 C C . GLY B 1 25 ? -4.898 -7.762 -0.256 1 88.69 25 GLY B C 1
ATOM 1108 O O . GLY B 1 25 ? -3.688 -7.742 -0.032 1 88.69 25 GLY B O 1
ATOM 1109 N N . LYS B 1 26 ? -5.688 -8.523 0.381 1 86.62 26 LYS B N 1
ATOM 1110 C CA . LYS B 1 26 ? -5.285 -9.297 1.549 1 86.62 26 LYS B CA 1
ATOM 1111 C C . LYS B 1 26 ? -4.207 -10.312 1.188 1 86.62 26 LYS B C 1
ATOM 1113 O O . LYS B 1 26 ? -3.268 -10.531 1.96 1 86.62 26 LYS B O 1
ATOM 1118 N N . TYR B 1 27 ? -4.195 -10.812 0.009 1 93.06 27 TYR B N 1
ATOM 1119 C CA . TYR B 1 27 ? -3.303 -11.938 -0.228 1 93.06 27 TYR 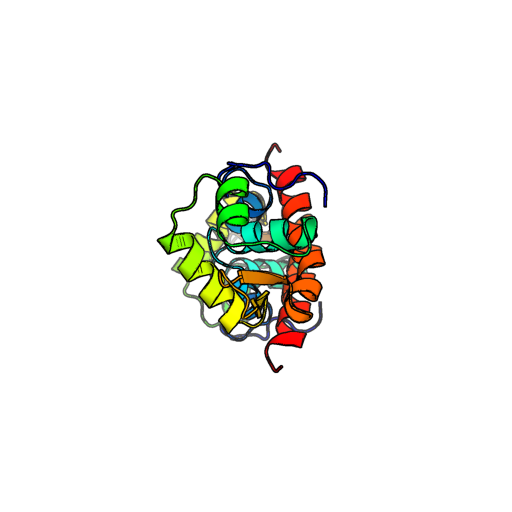B CA 1
ATOM 1120 C C . TYR B 1 27 ? -2.309 -11.625 -1.339 1 93.06 27 TYR B C 1
ATOM 1122 O O . TYR B 1 27 ? -1.37 -12.391 -1.576 1 93.06 27 TYR B O 1
ATOM 1130 N N . LYS B 1 28 ? -2.414 -10.469 -1.918 1 95.12 28 LYS B N 1
ATOM 1131 C CA . LYS B 1 28 ? -1.597 -10.188 -3.094 1 95.12 28 LYS B CA 1
ATOM 1132 C C . LYS B 1 28 ? -0.114 -10.141 -2.734 1 95.12 28 LYS B C 1
ATOM 1134 O O . LYS B 1 28 ? 0.704 -10.812 -3.369 1 95.12 28 LYS B O 1
ATOM 1139 N N . MET B 1 29 ? 0.209 -9.477 -1.654 1 94.06 29 MET B N 1
ATOM 1140 C CA . MET B 1 29 ? 1.612 -9.336 -1.275 1 94.06 29 MET B CA 1
ATOM 1141 C C . MET B 1 29 ? 2.178 -10.656 -0.771 1 94.06 29 MET B C 1
ATOM 1143 O O . MET B 1 29 ? 3.338 -10.977 -1.032 1 94.06 29 MET B O 1
ATOM 1147 N N . ILE B 1 30 ? 1.36 -11.391 -0.062 1 93.44 30 ILE B N 1
ATOM 1148 C CA . ILE B 1 30 ? 1.807 -12.672 0.474 1 93.44 30 ILE B CA 1
ATOM 1149 C C . ILE B 1 30 ? 2.1 -13.633 -0.672 1 93.44 30 ILE B C 1
ATOM 1151 O O . ILE B 1 30 ? 3.123 -14.32 -0.667 1 93.44 30 ILE B O 1
ATOM 1155 N N . ILE B 1 31 ? 1.186 -13.633 -1.653 1 95.88 31 ILE B N 1
ATOM 1156 C CA . ILE B 1 31 ? 1.359 -14.508 -2.807 1 95.88 31 ILE B CA 1
ATOM 1157 C C . ILE B 1 31 ? 2.629 -14.117 -3.562 1 95.88 31 ILE B C 1
ATOM 1159 O O . ILE B 1 31 ? 3.438 -14.977 -3.914 1 95.88 31 ILE B O 1
ATOM 1163 N N . MET B 1 32 ? 2.844 -12.883 -3.77 1 96.62 32 MET B N 1
ATOM 1164 C CA . MET B 1 32 ? 4.023 -12.414 -4.492 1 96.62 32 MET B CA 1
ATOM 1165 C C . MET B 1 32 ? 5.297 -12.742 -3.727 1 96.62 32 MET B C 1
ATOM 1167 O O . MET B 1 32 ? 6.32 -13.086 -4.328 1 96.62 32 MET B O 1
ATOM 1171 N N . TYR B 1 33 ? 5.211 -12.625 -2.422 1 94.5 33 TYR B N 1
ATOM 1172 C CA . TYR B 1 33 ? 6.344 -12.977 -1.573 1 94.5 33 TYR B CA 1
ATOM 1173 C C . TYR B 1 33 ? 6.742 -14.438 -1.771 1 94.5 33 TYR B C 1
ATOM 1175 O O . TYR B 1 33 ? 7.918 -14.742 -1.983 1 94.5 33 TYR B O 1
ATOM 1183 N N . TRP B 1 34 ? 5.801 -15.297 -1.701 1 94.5 34 TRP B N 1
ATOM 1184 C CA . TRP B 1 34 ? 6.086 -16.719 -1.81 1 94.5 34 TRP B CA 1
ATOM 1185 C C . TRP B 1 34 ? 6.586 -17.078 -3.207 1 94.5 34 TRP B C 1
ATOM 1187 O O . TRP B 1 34 ? 7.473 -17.922 -3.363 1 94.5 34 TRP B O 1
ATOM 1197 N N . LEU B 1 35 ? 6.023 -16.438 -4.168 1 97.19 35 LEU B N 1
ATOM 1198 C CA . LEU B 1 35 ? 6.496 -16.672 -5.531 1 97.19 35 LEU B CA 1
ATOM 1199 C C . LEU B 1 35 ? 7.93 -16.188 -5.695 1 97.19 35 LEU B C 1
ATOM 1201 O O . LEU B 1 35 ? 8.703 -16.781 -6.453 1 97.19 35 LEU B O 1
ATOM 1205 N N . TYR B 1 36 ? 8.219 -15.133 -5.055 1 96.62 36 TYR B N 1
ATOM 1206 C CA . TYR B 1 36 ? 9.586 -14.633 -5.082 1 96.62 36 TYR B CA 1
ATOM 1207 C C . TYR B 1 36 ? 10.531 -15.617 -4.398 1 96.62 36 TYR B C 1
ATOM 1209 O O . TYR B 1 36 ? 11.617 -15.906 -4.914 1 96.62 36 TYR B O 1
ATOM 1217 N N . GLU B 1 37 ? 10.164 -16.141 -3.289 1 93.94 37 GLU B N 1
ATOM 1218 C CA . GLU B 1 37 ? 11 -17.016 -2.482 1 93.94 37 GLU B CA 1
ATOM 1219 C C . GLU B 1 37 ? 11.203 -18.359 -3.172 1 93.94 37 GLU B C 1
ATOM 1221 O O . GLU B 1 37 ? 12.305 -18.922 -3.129 1 93.94 37 GLU B O 1
ATOM 1226 N N . LYS B 1 38 ? 10.18 -18.859 -3.838 1 95.12 38 LYS B N 1
ATOM 1227 C CA . LYS B 1 38 ? 10.227 -20.203 -4.387 1 95.12 38 LYS B CA 1
ATOM 1228 C C . LYS B 1 38 ? 10.422 -20.172 -5.902 1 95.12 38 LYS B C 1
ATOM 1230 O O . LYS B 1 38 ? 10.648 -21.219 -6.523 1 95.12 38 LYS B O 1
ATOM 1235 N N . ASN B 1 39 ? 10.32 -18.969 -6.516 1 96.44 39 ASN B N 1
ATOM 1236 C CA . ASN B 1 39 ? 10.492 -18.75 -7.945 1 96.44 39 ASN B CA 1
ATOM 1237 C C . ASN B 1 39 ? 9.289 -19.25 -8.742 1 96.44 39 ASN B C 1
ATOM 1239 O O . ASN B 1 39 ? 8.688 -18.5 -9.516 1 96.44 39 ASN B O 1
ATOM 1243 N N . VAL B 1 40 ? 9 -20.578 -8.547 1 97.75 40 VAL B N 1
ATOM 1244 C CA . VAL B 1 40 ? 7.867 -21.203 -9.219 1 97.75 40 VAL B CA 1
ATOM 1245 C C . VAL B 1 40 ? 7.055 -22.016 -8.211 1 97.75 40 VAL B C 1
ATOM 1247 O O . VAL B 1 40 ? 7.617 -22.719 -7.375 1 97.75 40 VAL B O 1
ATOM 1250 N N . MET B 1 41 ? 5.668 -21.844 -8.359 1 97.81 41 MET B N 1
ATOM 1251 C CA . MET B 1 41 ? 4.82 -22.609 -7.441 1 97.81 41 MET B CA 1
ATOM 1252 C C . MET B 1 41 ? 3.547 -23.078 -8.133 1 97.81 41 MET B C 1
ATOM 1254 O O . MET B 1 41 ? 3.068 -22.422 -9.07 1 97.81 41 MET B O 1
ATOM 1258 N N . ARG B 1 42 ? 3.08 -24.219 -7.625 1 97.56 42 ARG B N 1
ATOM 1259 C CA . ARG B 1 42 ? 1.764 -24.703 -8.031 1 97.56 42 ARG B CA 1
ATOM 1260 C C . ARG B 1 42 ? 0.684 -24.219 -7.066 1 97.56 42 ARG B C 1
ATOM 1262 O O . ARG B 1 42 ? 0.988 -23.781 -5.953 1 97.56 42 ARG B O 1
ATOM 1269 N N . PHE B 1 43 ? -0.604 -24.375 -7.52 1 97.56 43 PHE B N 1
ATOM 1270 C CA . PHE B 1 43 ? -1.754 -23.891 -6.773 1 97.56 43 PHE B CA 1
ATOM 1271 C C . PHE B 1 43 ? -1.77 -24.453 -5.359 1 97.56 43 PHE B C 1
ATOM 1273 O O . PHE B 1 43 ? -1.787 -23.703 -4.383 1 97.56 43 PHE B O 1
ATOM 1280 N N . ASN B 1 44 ? -1.644 -25.734 -5.293 1 95.94 44 ASN B N 1
ATOM 1281 C CA . ASN B 1 44 ? -1.759 -26.406 -4.004 1 95.94 44 ASN B CA 1
ATOM 1282 C C . ASN B 1 44 ? -0.584 -26.078 -3.088 1 95.94 44 ASN B C 1
ATOM 1284 O O . ASN B 1 44 ? -0.746 -25.984 -1.869 1 95.94 44 ASN B O 1
ATOM 1288 N N . GLU B 1 45 ? 0.546 -25.938 -3.623 1 95.25 45 GLU B N 1
ATOM 1289 C CA . GLU B 1 45 ? 1.725 -25.547 -2.859 1 95.25 45 GLU B CA 1
ATOM 1290 C C . GLU B 1 45 ? 1.534 -24.172 -2.232 1 95.25 45 GLU B C 1
ATOM 1292 O O . GLU B 1 45 ? 1.868 -23.969 -1.062 1 95.25 45 GLU B O 1
ATOM 1297 N N . MET B 1 46 ? 1.048 -23.234 -3.016 1 95.25 46 MET B N 1
ATOM 1298 C CA . MET B 1 46 ? 0.772 -21.891 -2.518 1 95.25 46 MET B CA 1
ATOM 1299 C C . MET B 1 46 ? -0.251 -21.922 -1.388 1 95.25 46 MET B C 1
ATOM 1301 O O . MET B 1 46 ? -0.08 -21.25 -0.367 1 95.25 46 MET B O 1
ATOM 1305 N N . GLN B 1 47 ? -1.255 -22.703 -1.622 1 94.81 47 GLN B N 1
ATOM 1306 C CA . GLN B 1 47 ? -2.301 -22.844 -0.614 1 94.81 47 GLN B CA 1
ATOM 1307 C C . GLN B 1 47 ? -1.727 -23.328 0.713 1 94.81 47 GLN B C 1
ATOM 1309 O O . GLN B 1 47 ? -2.078 -22.812 1.775 1 94.81 47 GLN B O 1
ATOM 1314 N N . ARG B 1 48 ? -0.856 -24.266 0.628 1 92.56 48 ARG B N 1
ATOM 1315 C CA . ARG B 1 48 ? -0.244 -24.844 1.819 1 92.56 48 ARG B CA 1
ATOM 1316 C C . ARG B 1 48 ? 0.648 -23.828 2.525 1 92.56 48 ARG B C 1
ATOM 1318 O O . ARG B 1 48 ? 0.639 -23.75 3.754 1 92.56 48 ARG B O 1
ATOM 1325 N N . CYS B 1 49 ? 1.401 -23.125 1.815 1 91.38 49 CYS B N 1
ATOM 1326 C CA . CYS B 1 49 ? 2.338 -22.156 2.375 1 91.38 49 CYS B CA 1
ATOM 1327 C C . CYS B 1 49 ? 1.596 -21.016 3.037 1 91.38 49 CYS B C 1
ATOM 1329 O O . CYS B 1 49 ? 1.976 -20.562 4.121 1 91.38 49 CYS B O 1
ATOM 1331 N N . ILE B 1 50 ? 0.533 -20.531 2.406 1 90.94 50 ILE B N 1
ATOM 1332 C CA . ILE B 1 50 ? -0.228 -19.406 2.924 1 90.94 50 ILE B CA 1
ATOM 1333 C C . ILE B 1 50 ? -1.119 -19.859 4.074 1 90.94 50 ILE B C 1
ATOM 1335 O O . ILE B 1 50 ? -1.216 -19.188 5.102 1 90.94 50 ILE B O 1
ATOM 1339 N N . GLY B 1 51 ? -1.76 -21.109 3.922 1 87.31 51 GLY B N 1
ATOM 1340 C CA . GLY B 1 51 ? -2.498 -21.812 4.965 1 87.31 51 GLY B CA 1
ATOM 1341 C C . GLY B 1 51 ? -3.854 -21.188 5.246 1 87.31 51 GLY B C 1
ATOM 1342 O O . GLY B 1 51 ? -4.82 -21.906 5.527 1 87.31 51 GLY B O 1
ATOM 1343 N N . ASN B 1 52 ? -4.105 -19.953 5.52 1 85.81 52 ASN B N 1
ATOM 1344 C CA . ASN B 1 52 ? -5.352 -19.297 5.914 1 85.81 52 ASN B CA 1
ATOM 1345 C C . ASN B 1 52 ? -6.035 -18.625 4.727 1 85.81 52 ASN B C 1
ATOM 1347 O O . ASN B 1 52 ? -6.59 -17.531 4.863 1 85.81 52 ASN B O 1
ATOM 1351 N N . ILE B 1 53 ? -5.992 -19.375 3.537 1 92.19 53 ILE B N 1
ATOM 1352 C CA . ILE B 1 53 ? -6.629 -18.828 2.344 1 92.19 53 ILE B CA 1
ATOM 1353 C C . ILE B 1 53 ? -7.5 -19.906 1.688 1 92.19 53 ILE B C 1
ATOM 1355 O O . ILE B 1 53 ? -7.086 -21.062 1.57 1 92.19 53 ILE B O 1
ATOM 1359 N N . SER B 1 54 ? -8.695 -19.609 1.39 1 93.94 54 SER B N 1
ATOM 1360 C CA . SER B 1 54 ? -9.578 -20.547 0.714 1 93.94 54 SER B CA 1
ATOM 1361 C C . SER B 1 54 ? -9.172 -20.75 -0.742 1 93.94 54 SER B C 1
ATOM 1363 O O . SER B 1 54 ? -8.5 -19.891 -1.326 1 93.94 54 SER B O 1
ATOM 1365 N N . PHE B 1 55 ? -9.664 -21.844 -1.312 1 95.38 55 PHE B N 1
ATOM 1366 C CA . PHE B 1 55 ? -9.398 -22.156 -2.711 1 95.38 55 PHE B CA 1
ATOM 1367 C C . PHE B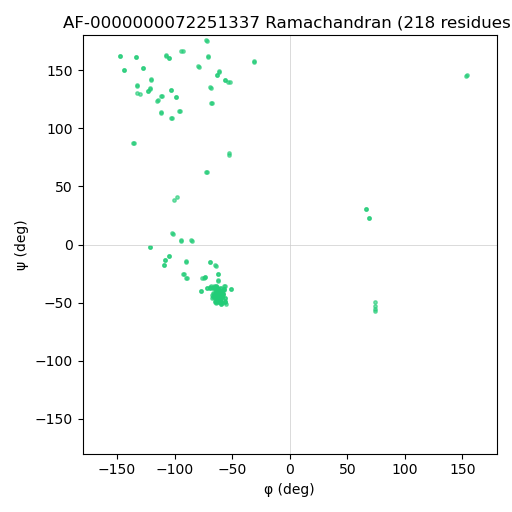 1 55 ? -9.938 -21.047 -3.619 1 95.38 55 PHE B C 1
ATOM 1369 O O . PHE B 1 55 ? -9.242 -20.594 -4.531 1 95.38 55 PHE B O 1
ATOM 1376 N N . ARG B 1 56 ? -11.062 -20.625 -3.34 1 96.81 56 ARG B N 1
ATOM 1377 C CA . ARG B 1 56 ? -11.711 -19.609 -4.152 1 96.81 56 ARG B CA 1
ATOM 1378 C C . ARG B 1 56 ? -10.945 -18.297 -4.094 1 96.81 56 ARG B C 1
ATOM 1380 O O . ARG B 1 56 ? -10.68 -17.672 -5.129 1 96.81 56 ARG B O 1
ATOM 1387 N N . THR B 1 57 ? -10.633 -17.891 -2.877 1 96.62 57 THR B N 1
ATOM 1388 C CA . THR B 1 57 ? -9.922 -16.641 -2.691 1 96.62 57 THR B CA 1
ATOM 1389 C C . THR B 1 57 ? -8.555 -16.688 -3.365 1 96.62 57 THR B C 1
ATOM 1391 O O . THR B 1 57 ? -8.141 -15.727 -4.016 1 96.62 57 THR B O 1
ATOM 1394 N N . LEU B 1 58 ? -7.871 -17.781 -3.199 1 97.25 58 LEU B N 1
ATOM 1395 C CA . LEU B 1 58 ? -6.582 -17.938 -3.857 1 97.25 58 LEU B CA 1
ATOM 1396 C C . LEU B 1 58 ? -6.73 -17.875 -5.375 1 97.25 58 LEU B C 1
ATOM 1398 O O . LEU B 1 58 ? -5.984 -17.156 -6.047 1 97.25 58 LEU B O 1
ATOM 1402 N N . SER B 1 59 ? -7.652 -18.609 -5.945 1 97.88 59 SER B N 1
ATOM 1403 C CA . SER B 1 59 ? -7.891 -18.625 -7.383 1 97.88 59 SER B CA 1
ATOM 1404 C C . SER B 1 59 ? -8.172 -17.219 -7.91 1 97.88 59 SER B C 1
ATOM 1406 O O . SER B 1 59 ? -7.562 -16.781 -8.891 1 97.88 59 SER B O 1
ATOM 1408 N N . ASN B 1 60 ? -9.07 -16.5 -7.246 1 97.94 60 ASN B N 1
ATOM 1409 C CA . ASN B 1 60 ? -9.43 -15.148 -7.656 1 97.94 60 ASN B CA 1
ATOM 1410 C C . ASN B 1 60 ? -8.227 -14.211 -7.586 1 97.94 60 ASN B C 1
ATOM 1412 O O . ASN B 1 60 ? -8.023 -13.391 -8.477 1 97.94 60 ASN B O 1
ATOM 1416 N N . THR B 1 61 ? -7.492 -14.312 -6.496 1 97.69 61 THR B N 1
ATOM 1417 C CA . THR B 1 61 ? -6.336 -13.438 -6.324 1 97.69 61 THR B CA 1
ATOM 1418 C C . THR B 1 61 ? -5.293 -13.695 -7.406 1 97.69 61 THR B C 1
ATOM 1420 O O . THR B 1 61 ? -4.711 -12.758 -7.953 1 97.69 61 THR B O 1
ATOM 1423 N N . LEU B 1 62 ? -5.07 -14.961 -7.746 1 98.31 62 LEU B N 1
ATOM 1424 C CA . LEU B 1 62 ? -4.125 -15.312 -8.797 1 98.31 62 LEU B CA 1
ATOM 1425 C C . LEU B 1 62 ? -4.578 -14.766 -10.148 1 98.31 62 LEU B C 1
ATOM 1427 O O . LEU B 1 62 ? -3.76 -14.266 -10.93 1 98.31 62 LEU B O 1
ATOM 1431 N N . LYS B 1 63 ? -5.832 -14.828 -10.406 1 98.25 63 LYS B N 1
ATOM 1432 C CA . LYS B 1 63 ? -6.375 -14.281 -11.641 1 98.25 63 LYS B CA 1
ATOM 1433 C C . LYS B 1 63 ? -6.148 -12.773 -11.719 1 98.25 63 LYS B C 1
ATOM 1435 O O . LYS B 1 63 ? -5.801 -12.242 -12.781 1 98.25 63 LYS B O 1
ATOM 1440 N N . GLU B 1 64 ? -6.363 -12.086 -10.641 1 98 64 GLU B N 1
ATOM 1441 C CA . GLU B 1 64 ? -6.145 -10.641 -10.586 1 98 64 GLU B CA 1
ATOM 1442 C C . GLU B 1 64 ? -4.68 -10.289 -10.82 1 98 64 GLU B C 1
ATOM 1444 O O . GLU B 1 64 ? -4.367 -9.375 -11.586 1 98 64 GLU B O 1
ATOM 1449 N N . LEU B 1 65 ? -3.811 -11.023 -10.156 1 98.31 65 LEU B N 1
ATOM 1450 C CA . LEU B 1 65 ? -2.381 -10.789 -10.312 1 98.31 65 LEU B CA 1
ATOM 1451 C C . LEU B 1 65 ? -1.94 -11.039 -11.75 1 98.31 65 LEU B C 1
ATOM 1453 O O . LEU B 1 65 ? -1.088 -10.328 -12.281 1 98.31 65 LEU B O 1
ATOM 1457 N N . GLU B 1 66 ? -2.52 -12.07 -12.359 1 98.56 66 GLU B N 1
ATOM 1458 C CA . GLU B 1 66 ? -2.219 -12.367 -13.75 1 98.56 66 GLU B CA 1
ATOM 1459 C C . GLU B 1 66 ? -2.75 -11.273 -14.68 1 98.56 66 GLU B C 1
ATOM 1461 O O . GLU B 1 66 ? -2.043 -10.82 -15.578 1 98.56 66 GLU B O 1
ATOM 1466 N N . ARG B 1 67 ? -3.977 -10.867 -14.453 1 97 67 ARG B N 1
ATOM 1467 C CA . ARG B 1 67 ? -4.598 -9.805 -15.234 1 97 67 ARG B CA 1
ATOM 1468 C C . ARG B 1 67 ? -3.77 -8.523 -15.18 1 97 67 ARG B C 1
ATOM 1470 O O . ARG B 1 67 ? -3.621 -7.828 -16.188 1 97 67 ARG B O 1
ATOM 1477 N N . ASP B 1 68 ? -3.227 -8.266 -14.023 1 96.31 68 ASP B N 1
ATOM 1478 C CA . ASP B 1 68 ? -2.438 -7.055 -13.812 1 96.31 68 ASP B CA 1
ATOM 1479 C C . ASP B 1 68 ? -0.987 -7.262 -14.242 1 96.31 68 ASP B C 1
ATOM 1481 O O . ASP B 1 68 ? -0.143 -6.387 -14.039 1 96.31 68 ASP B O 1
ATOM 1485 N N . LYS B 1 69 ? -0.689 -8.406 -14.773 1 97.44 69 LYS B N 1
ATOM 1486 C CA . LYS B 1 69 ? 0.599 -8.758 -15.367 1 97.44 69 LYS B CA 1
ATOM 1487 C C . LYS B 1 69 ? 1.697 -8.797 -14.305 1 97.44 69 LYS B C 1
ATOM 1489 O O . LYS B 1 69 ? 2.852 -8.469 -14.586 1 97.44 69 LYS B O 1
ATOM 1494 N N . LEU B 1 70 ? 1.336 -9.141 -13.109 1 98.19 70 LEU B N 1
ATOM 1495 C CA . LEU B 1 70 ? 2.316 -9.25 -12.031 1 98.19 70 LEU B CA 1
ATOM 1496 C C . LEU B 1 70 ? 2.846 -10.68 -11.93 1 98.19 70 LEU B C 1
ATOM 1498 O O . LEU B 1 70 ? 3.957 -10.898 -11.438 1 98.19 70 LEU B O 1
ATOM 1502 N N . ILE B 1 71 ? 2.025 -11.617 -12.391 1 98.69 71 ILE B N 1
ATOM 1503 C CA . ILE B 1 71 ? 2.48 -13.008 -12.406 1 98.69 71 ILE B CA 1
ATOM 1504 C C . ILE B 1 71 ? 2.164 -13.633 -13.758 1 98.69 71 ILE B C 1
ATOM 1506 O O . ILE B 1 71 ? 1.379 -13.086 -14.539 1 98.69 71 ILE B O 1
ATOM 1510 N N . ILE B 1 72 ? 2.852 -14.742 -14.031 1 98.75 72 ILE B N 1
ATOM 1511 C CA . ILE B 1 72 ? 2.641 -15.539 -15.234 1 98.75 72 ILE B CA 1
ATOM 1512 C C . ILE B 1 72 ? 2.105 -16.922 -14.852 1 98.75 72 ILE B C 1
ATOM 1514 O O . ILE B 1 72 ? 2.633 -17.562 -13.945 1 98.75 72 ILE B O 1
ATOM 1518 N N . ARG B 1 73 ? 1.02 -17.219 -15.398 1 98.25 73 ARG B N 1
ATOM 1519 C CA . ARG B 1 73 ? 0.455 -18.562 -15.281 1 98.25 73 ARG B CA 1
ATOM 1520 C C . ARG B 1 73 ? 0.833 -19.422 -16.484 1 98.25 73 ARG B C 1
ATOM 1522 O O . ARG B 1 73 ? 0.452 -19.109 -17.609 1 98.25 73 ARG B O 1
ATOM 1529 N N . LYS B 1 74 ? 1.62 -20.484 -16.297 1 97.94 74 LYS B N 1
ATOM 1530 C CA . LYS B 1 74 ? 2.057 -21.344 -17.375 1 97.94 74 LYS B CA 1
ATOM 1531 C C . LYS B 1 74 ? 1.41 -22.734 -17.266 1 97.94 74 LYS B C 1
ATOM 1533 O O . LYS B 1 74 ? 1.488 -23.375 -16.219 1 97.94 74 LYS B O 1
ATOM 1538 N N . GLU B 1 75 ? 0.849 -23.109 -18.328 1 96.38 75 GLU B N 1
ATOM 1539 C CA . GLU B 1 75 ? 0.222 -24.422 -18.391 1 96.38 75 GLU B CA 1
ATOM 1540 C C . GLU B 1 75 ? 1.083 -25.422 -19.156 1 96.38 75 GLU B C 1
ATOM 1542 O O . GLU B 1 75 ? 1.626 -25.078 -20.219 1 96.38 75 GLU B O 1
ATOM 1547 N N . TYR B 1 76 ? 1.299 -26.594 -18.656 1 96 76 TYR B N 1
ATOM 1548 C CA . TYR B 1 76 ? 2.02 -27.688 -19.312 1 96 76 TYR B CA 1
ATOM 1549 C C . TYR B 1 76 ? 1.076 -28.828 -19.656 1 96 76 TYR B C 1
ATOM 1551 O O . TYR B 1 76 ? 0.521 -29.484 -18.781 1 96 76 TYR B O 1
ATOM 1559 N N . PRO B 1 77 ? 0.922 -29.016 -20.922 1 92.62 77 PRO B N 1
ATOM 1560 C CA . PRO B 1 77 ? 0.024 -30.078 -21.375 1 92.62 77 PRO B CA 1
ATOM 1561 C C . PRO B 1 77 ? 0.602 -31.484 -21.141 1 92.62 77 PRO B C 1
ATOM 1563 O O . PRO B 1 77 ? 1.134 -32.094 -22.078 1 92.62 77 PRO B O 1
ATOM 1566 N N . GLN B 1 78 ? 0.851 -31.906 -20.094 1 93.25 78 GLN B N 1
ATOM 1567 C CA . GLN B 1 78 ? 1.292 -33.25 -19.719 1 93.25 78 GLN B CA 1
ATOM 1568 C C . GLN B 1 78 ? 0.184 -34.031 -19 1 93.25 78 GLN B C 1
ATOM 1570 O O . GLN B 1 78 ? -0.903 -33.469 -18.781 1 93.25 78 GLN B O 1
ATOM 1575 N N . ILE B 1 79 ? 0.312 -35.375 -18.922 1 91.69 79 ILE B N 1
ATOM 1576 C CA . ILE B 1 79 ? -0.653 -36.219 -18.219 1 91.69 79 ILE B CA 1
ATOM 1577 C C . ILE B 1 79 ? -0.084 -36.625 -16.859 1 91.69 79 ILE B C 1
ATOM 1579 O O . ILE B 1 79 ? 0.907 -37.375 -16.781 1 91.69 79 ILE B O 1
ATOM 1583 N N . PRO B 1 80 ? -0.781 -35.938 -15.766 1 91.5 80 PRO B N 1
ATOM 1584 C CA . PRO B 1 80 ? -1.876 -34.969 -15.641 1 91.5 80 PRO B CA 1
ATOM 1585 C C . PRO B 1 80 ? -1.435 -33.531 -15.914 1 91.5 80 PRO B C 1
ATOM 1587 O O . PRO B 1 80 ? -0.265 -33.188 -15.719 1 91.5 80 PRO B O 1
ATOM 1590 N N . PRO B 1 81 ? -2.35 -32.75 -16.328 1 94.19 81 PRO B N 1
ATOM 1591 C CA . PRO B 1 81 ? -1.998 -31.359 -16.625 1 94.19 81 PRO B CA 1
ATOM 1592 C C . PRO B 1 81 ? -1.355 -30.641 -15.438 1 94.19 81 PRO B C 1
ATOM 1594 O O . PRO B 1 81 ? -1.728 -30.891 -14.289 1 94.19 81 PRO B O 1
ATOM 1597 N N . LYS B 1 82 ? -0.374 -29.812 -15.758 1 94.81 82 LYS B N 1
ATOM 1598 C CA . LYS B 1 82 ? 0.354 -29.078 -14.734 1 94.81 82 LYS B CA 1
ATOM 1599 C C . LYS B 1 82 ? 0.288 -27.562 -14.984 1 94.81 82 LYS B C 1
ATOM 1601 O O . LYS B 1 82 ? 0.451 -27.125 -16.125 1 94.81 82 LYS B O 1
ATOM 1606 N N . VAL B 1 83 ? -0.033 -26.844 -13.914 1 97.38 83 VAL B N 1
ATOM 1607 C CA . VAL B 1 83 ? -0.024 -25.391 -14 1 97.38 83 VAL B CA 1
ATOM 1608 C C . VAL B 1 83 ? 0.947 -24.812 -12.961 1 97.38 83 VAL B C 1
ATOM 1610 O O . VAL B 1 83 ? 0.963 -25.25 -11.812 1 97.38 83 VAL B O 1
ATOM 1613 N N . GLU B 1 84 ? 1.74 -23.844 -13.477 1 98.38 84 GLU B N 1
ATOM 1614 C CA . GLU B 1 84 ? 2.711 -23.203 -12.594 1 98.38 84 GLU B CA 1
ATOM 1615 C C . GLU B 1 84 ? 2.578 -21.688 -12.633 1 98.38 84 GLU B C 1
ATOM 1617 O O . GLU B 1 84 ? 2.143 -21.125 -13.641 1 98.38 84 GLU B O 1
ATOM 1622 N N . TYR B 1 85 ? 2.943 -21.141 -11.531 1 98.75 85 TYR B N 1
ATOM 1623 C CA . TYR B 1 85 ? 2.928 -19.688 -11.391 1 98.75 85 TYR B CA 1
ATOM 1624 C C . TYR B 1 85 ? 4.316 -19.156 -11.062 1 98.75 85 TYR B C 1
ATOM 1626 O O . TYR B 1 85 ? 5.055 -19.766 -10.281 1 98.75 85 TYR B O 1
ATOM 1634 N N . ARG B 1 86 ? 4.629 -18.016 -11.641 1 98.69 86 ARG B N 1
ATOM 1635 C CA . ARG B 1 86 ? 5.863 -17.312 -11.312 1 98.69 86 ARG B CA 1
ATOM 1636 C C . ARG B 1 86 ? 5.668 -15.797 -11.422 1 98.69 86 ARG B C 1
ATOM 1638 O O . ARG B 1 86 ? 4.711 -15.336 -12.047 1 98.69 86 ARG B O 1
ATOM 1645 N N . LEU B 1 87 ? 6.566 -15.078 -10.812 1 98.69 87 LEU B N 1
ATOM 1646 C CA . LEU B 1 87 ? 6.531 -13.625 -10.977 1 98.69 87 LEU B CA 1
ATOM 1647 C C . LEU B 1 87 ? 6.902 -13.234 -12.406 1 98.69 87 LEU B C 1
ATOM 1649 O O . LEU B 1 87 ? 7.816 -13.82 -12.992 1 98.69 87 LEU B O 1
ATOM 1653 N N . SER B 1 88 ? 6.141 -12.336 -12.977 1 98.5 88 SER B N 1
ATOM 1654 C CA . SER B 1 88 ? 6.559 -11.719 -14.234 1 98.5 88 SER B CA 1
ATOM 1655 C C . SER B 1 88 ? 7.711 -10.75 -14.016 1 98.5 88 SER B C 1
ATOM 1657 O O . SER B 1 88 ? 8.133 -10.516 -12.875 1 98.5 88 SER B O 1
ATOM 1659 N N . GLU B 1 89 ? 8.227 -10.203 -15.18 1 97.56 89 GLU B N 1
ATOM 1660 C CA . GLU B 1 89 ? 9.234 -9.148 -15.062 1 97.56 89 GLU B CA 1
ATOM 1661 C C . GLU B 1 89 ? 8.695 -7.957 -14.281 1 97.56 89 GLU B C 1
ATOM 1663 O O . GLU B 1 89 ? 9.398 -7.395 -13.43 1 97.56 89 GLU B O 1
ATOM 1668 N N . ARG B 1 90 ? 7.449 -7.629 -14.57 1 97.12 90 ARG B N 1
ATOM 1669 C CA . ARG B 1 90 ? 6.781 -6.547 -13.852 1 97.12 90 ARG B CA 1
ATOM 1670 C C . ARG B 1 90 ? 6.629 -6.875 -12.375 1 97.12 90 ARG B C 1
ATOM 1672 O O . ARG B 1 90 ? 6.895 -6.035 -11.516 1 97.12 90 ARG B O 1
ATOM 1679 N N . GLY B 1 91 ? 6.23 -8.039 -12.078 1 98.19 91 GLY B N 1
ATOM 1680 C CA . GLY B 1 91 ? 6.133 -8.492 -10.703 1 98.19 91 GLY B CA 1
ATOM 1681 C C . GLY B 1 91 ? 7.457 -8.445 -9.961 1 98.19 91 GLY B C 1
ATOM 1682 O O . GLY B 1 91 ? 7.516 -7.984 -8.82 1 98.19 91 GLY B O 1
ATOM 1683 N N . GLN B 1 92 ? 8.469 -8.867 -10.672 1 97.94 92 GLN B N 1
ATOM 1684 C CA . GLN B 1 92 ? 9.805 -8.859 -10.086 1 97.94 92 GLN B CA 1
ATOM 1685 C C . GLN B 1 92 ? 10.258 -7.434 -9.773 1 97.94 92 GLN B C 1
ATOM 1687 O O . GLN B 1 92 ? 10.914 -7.195 -8.758 1 97.94 92 GLN B O 1
ATOM 1692 N N . SER B 1 93 ? 9.891 -6.52 -10.602 1 97.62 93 SER B N 1
ATOM 1693 C CA . SER B 1 93 ? 10.305 -5.133 -10.422 1 97.62 93 SER B CA 1
ATOM 1694 C C . SER B 1 93 ? 9.625 -4.504 -9.211 1 97.62 93 SER B C 1
ATOM 1696 O O . SER B 1 93 ? 10.047 -3.451 -8.727 1 97.62 93 SER B O 1
ATOM 1698 N N . LEU B 1 94 ? 8.594 -5.109 -8.703 1 97.12 94 LEU B N 1
ATOM 1699 C CA . LEU B 1 94 ? 7.844 -4.605 -7.559 1 97.12 94 LEU B CA 1
ATOM 1700 C C . LEU B 1 94 ? 8.422 -5.148 -6.254 1 97.12 94 LEU B C 1
ATOM 1702 O O . LEU B 1 94 ? 8.133 -4.625 -5.18 1 97.12 94 LEU B O 1
ATOM 1706 N N . ILE B 1 95 ? 9.242 -6.148 -6.312 1 97 95 ILE B N 1
ATOM 1707 C CA . ILE B 1 95 ? 9.703 -6.891 -5.141 1 97 95 ILE B CA 1
ATOM 1708 C C . ILE B 1 95 ?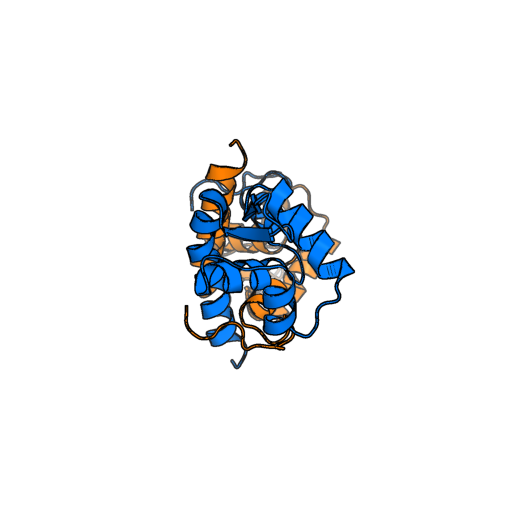 10.492 -5.965 -4.219 1 97 95 ILE B C 1
ATOM 1710 O O . ILE B 1 95 ? 10.312 -6.004 -2.996 1 97 95 ILE B O 1
ATOM 1714 N N . PRO B 1 96 ? 11.328 -5.113 -4.754 1 96.94 96 PRO B N 1
ATOM 1715 C CA . PRO B 1 96 ? 12.031 -4.203 -3.848 1 96.94 96 PRO B CA 1
ATOM 1716 C C . PRO B 1 96 ? 11.086 -3.354 -3.006 1 96.94 96 PRO B C 1
ATOM 1718 O O . PRO B 1 96 ? 11.359 -3.094 -1.831 1 96.94 96 PRO B O 1
ATOM 1721 N N . LEU B 1 97 ? 10.055 -2.924 -3.578 1 96.75 97 LEU B N 1
ATOM 1722 C CA . LEU B 1 97 ? 9.055 -2.145 -2.857 1 96.75 97 LEU B CA 1
ATOM 1723 C C . LEU B 1 97 ? 8.398 -2.98 -1.764 1 96.75 97 LEU B C 1
ATOM 1725 O O . LEU B 1 97 ? 8.258 -2.523 -0.628 1 96.75 97 LEU B O 1
ATOM 1729 N N . LEU B 1 98 ? 7.988 -4.172 -2.105 1 95.56 98 LEU B N 1
ATOM 1730 C CA . LEU B 1 98 ? 7.371 -5.062 -1.131 1 95.56 98 LEU B CA 1
ATOM 1731 C C . LEU B 1 98 ? 8.328 -5.359 0.02 1 95.56 98 LEU B C 1
ATOM 1733 O O . LEU B 1 98 ? 7.906 -5.422 1.179 1 95.56 98 LEU B O 1
ATOM 1737 N N . ASP B 1 99 ? 9.539 -5.535 -0.352 1 95.44 99 ASP B N 1
ATOM 1738 C CA . ASP B 1 99 ? 10.562 -5.781 0.658 1 95.44 99 ASP B CA 1
ATOM 1739 C C . ASP B 1 99 ? 10.68 -4.598 1.616 1 95.44 99 ASP B C 1
ATOM 1741 O O . ASP B 1 99 ? 10.758 -4.781 2.834 1 95.44 99 ASP B O 1
ATOM 1745 N N . MET B 1 100 ? 10.68 -3.457 1.108 1 96 100 MET B N 1
ATOM 1746 C CA . MET B 1 100 ? 10.766 -2.252 1.93 1 96 100 MET B CA 1
ATOM 1747 C C . MET B 1 100 ? 9.539 -2.119 2.826 1 96 100 MET B C 1
ATOM 1749 O O . MET B 1 100 ? 9.656 -1.73 3.988 1 96 100 MET B O 1
ATOM 1753 N N . MET B 1 101 ? 8.391 -2.447 2.301 1 95.56 101 MET B N 1
ATOM 1754 C CA . MET B 1 101 ? 7.16 -2.426 3.086 1 95.56 101 MET B CA 1
ATOM 1755 C C . MET B 1 101 ? 7.25 -3.395 4.262 1 95.56 101 MET B C 1
ATOM 1757 O O . MET B 1 101 ? 6.867 -3.055 5.383 1 95.56 101 MET B O 1
ATOM 1761 N N . CYS B 1 102 ? 7.703 -4.543 3.934 1 94.44 102 CYS B N 1
ATOM 1762 C CA . CYS B 1 102 ? 7.832 -5.574 4.957 1 94.44 102 CYS B CA 1
ATOM 1763 C C . CYS B 1 102 ? 8.812 -5.145 6.043 1 94.44 102 CYS B C 1
ATOM 1765 O O . CYS B 1 102 ? 8.484 -5.199 7.23 1 94.44 102 CYS B O 1
ATOM 1767 N N . ASP B 1 103 ? 9.953 -4.699 5.656 1 94.25 103 ASP B N 1
ATOM 1768 C CA . ASP B 1 103 ? 11 -4.305 6.59 1 94.25 103 ASP B CA 1
ATOM 1769 C C . ASP B 1 103 ? 10.547 -3.141 7.469 1 94.25 103 ASP B C 1
ATOM 1771 O O . ASP B 1 103 ? 10.75 -3.156 8.688 1 94.25 103 ASP B O 1
ATOM 1775 N N . TRP B 1 104 ? 10 -2.16 6.875 1 96.12 104 TRP B N 1
ATOM 1776 C CA . TRP B 1 104 ? 9.516 -1.005 7.629 1 96.12 104 TRP B CA 1
ATOM 1777 C C . TRP B 1 104 ? 8.445 -1.418 8.633 1 96.12 104 TRP B C 1
ATOM 1779 O O . TRP B 1 104 ? 8.477 -0.991 9.789 1 96.12 104 TRP B O 1
ATOM 1789 N N . GLY B 1 105 ? 7.492 -2.199 8.156 1 95.12 105 GLY B N 1
ATOM 1790 C CA . GLY B 1 105 ? 6.445 -2.689 9.039 1 95.12 105 GLY B CA 1
ATOM 1791 C C . GLY B 1 105 ? 6.984 -3.453 10.234 1 95.12 105 GLY B C 1
ATOM 1792 O O . GLY B 1 105 ? 6.551 -3.229 11.367 1 95.12 105 GLY B O 1
ATOM 1793 N N . GLU B 1 106 ? 7.906 -4.336 10.008 1 92.25 106 GLU B N 1
ATOM 1794 C CA . GLU B 1 106 ? 8.484 -5.152 11.078 1 92.25 106 GLU B CA 1
ATOM 1795 C C . GLU B 1 106 ? 9.227 -4.285 12.094 1 92.25 106 GLU B C 1
ATOM 1797 O O . GLU B 1 106 ? 9.156 -4.539 13.297 1 92.25 106 GLU B O 1
ATOM 1802 N N . ARG B 1 107 ? 9.852 -3.252 11.648 1 93.38 107 ARG B N 1
ATOM 1803 C CA . ARG B 1 107 ? 10.625 -2.369 12.516 1 93.38 107 ARG B CA 1
ATOM 1804 C C . ARG B 1 107 ? 9.711 -1.491 13.367 1 93.38 107 ARG B C 1
ATOM 1806 O O . ARG B 1 107 ? 10.07 -1.092 14.469 1 93.38 107 ARG B O 1
ATOM 1813 N N . ASN B 1 108 ? 8.531 -1.21 12.844 1 93.44 108 ASN B N 1
ATOM 1814 C CA . ASN B 1 108 ? 7.695 -0.208 13.492 1 93.44 108 ASN B CA 1
ATOM 1815 C C . ASN B 1 108 ? 6.484 -0.844 14.172 1 93.44 108 ASN B C 1
ATOM 1817 O O . ASN B 1 108 ? 5.785 -0.187 14.945 1 93.44 108 ASN B O 1
ATOM 1821 N N . MET B 1 109 ? 6.113 -2.094 13.82 1 86.12 109 MET B N 1
ATOM 1822 C CA . MET B 1 109 ? 4.957 -2.77 14.398 1 86.12 109 MET B CA 1
ATOM 1823 C C . MET B 1 109 ? 5.113 -2.91 15.914 1 86.12 109 MET B C 1
ATOM 1825 O O . MET B 1 109 ? 4.141 -2.771 16.656 1 86.12 109 MET B O 1
ATOM 1829 N N . ASN B 1 110 ? 6.254 -3.16 16.484 1 74.25 110 ASN B N 1
ATOM 1830 C CA . ASN B 1 110 ? 6.434 -3.34 17.922 1 74.25 110 ASN B CA 1
ATOM 1831 C C . ASN B 1 110 ? 6.84 -2.037 18.594 1 74.25 110 ASN B C 1
ATOM 1833 O O . ASN B 1 110 ? 7.137 -2.025 19.797 1 74.25 110 ASN B O 1
ATOM 1837 N N . SER B 1 111 ? 6.91 -0.938 17.859 1 63.72 111 SER B N 1
ATOM 1838 C CA . SER B 1 111 ? 7.352 0.299 18.5 1 63.72 111 SER B CA 1
ATOM 1839 C C . SER B 1 111 ? 6.164 1.179 18.875 1 63.72 111 SER B C 1
ATOM 1841 O O . SER B 1 111 ? 5.133 1.163 18.203 1 63.72 111 SER B O 1
#

Foldseek 3Di:
DPCQDDPPDDLCPGPNNVVCVLCPDDCLLVLLVVLVVVQKDFLVRSCVVVVPADSVRSVVSVVSCVVVQQKDWDWDPDVVIGIMMHGGPNVVVCVVVSVVVVVVCVVPVVD/DPCQDDPPDDLCPGPNNVVCVLQPDDCLLVLLVVLVVVQKDFLVRSCVVVVPADSVRSVVSVVSCVVVVQKDWDWDPDVVIGIMMHGGPNVVVCVVVSVVVVVVCVVPVVD

pLDDT: mean 92.61, std 7.82, range [54.62, 98.75]

Organism: Acinetobacter pittii (strain PHEA-2) (NCBI:txid871585)

Radius of gyration: 19.62 Å; Cα contacts (8 Å, |Δi|>4): 301; chains: 2; bounding box: 28×72×43 Å

Solvent-accessible surface area (backbone atoms only — not comparable to full-atom values): 12253 Å² total; per-residue (Å²): 123,74,90,54,69,57,67,56,52,58,47,76,80,22,15,49,32,44,36,43,66,70,48,61,56,82,53,50,56,59,51,52,48,50,25,64,76,59,47,58,42,37,70,67,57,49,42,61,47,46,52,85,58,52,72,65,59,48,53,52,49,51,51,51,36,37,74,70,46,31,31,41,79,46,77,43,93,47,99,73,72,43,59,38,35,26,59,24,74,60,29,53,69,44,43,64,57,53,45,50,37,23,53,52,14,57,67,49,69,85,100,124,75,90,53,68,57,68,56,52,59,47,75,78,21,16,49,32,46,37,44,67,72,50,60,56,83,53,50,56,58,51,52,49,51,25,62,76,58,48,58,42,38,70,68,58,50,43,61,48,47,51,85,59,53,70,65,58,49,55,52,50,51,49,51,37,37,74,70,46,31,29,42,80,46,77,42,95,46,97,74,70,42,58,38,34,28,58,25,74,61,28,54,69,45,44,64,57,52,44,50,36,23,54,53,15,57,68,48,69,86,101

=== Feature glossary ===
The record interleaves many kinds of information about one protein. Here is each kind framed as the question it answers.

Q: What are the backbone torsion angles?
A: φ (phi) and ψ (psi) are the two rotatable backbone dihedrals per residue: φ is the C(i-1)–N–Cα–C torsion, ψ is the N–Cα–C–N(i+1) torsion, both in degrees on (−180°, 180°]. α-helical residues cluster near (−60°, −45°); β-strand residues near (−120°, +130°). A Ramachandran plot is simply a scatter of (φ, ψ) for every residue.

Q: What is the amino-acid chain?
A: This is the polypeptide sequence — one letter per residue, N-terminus first. Length ranges from a few dozen residues for small domains to over a thousand for large multi-domain proteins.

Q: How mobile is each atom in the crystal?
A: For experimental (PDB) structures, the B-factor (temperature factor) quantifies the positional spread of each atom in the crystal — a combination of thermal vibration and static disorder — in units of Å². High B-factors mark flexible loops or poorly resolved regions; low B-factors mark the rigid, well-ordered core.

Q: Are the domains correctly placed relative to each other?
A: Predicted Aligned Error (PAE) is an AlphaFold confidence matrix: entry (i, j) is the expected error in the position of residue j, in ångströms, when the prediction is superimposed on the true structure at residue i. Low PAE within a block of residues means that block is internally rigid and well-predicted; high PAE between two blocks means their relative placement is uncertain even if each block individually is confident.

Q: How confident is the AlphaFold model at each residue?
A: pLDDT is the predicted lDDT-Cα score: AlphaFold's confidence that the local environment of each residue (all inter-atomic distances within 15 Å) is correctly placed. It is a per-residue number between 0 and 100, with higher meaning more reliable.

Q: What family and function is it annotated with?
A: Functional annotations link the protein to curated databases. InterPro entries identify conserved domains and families by matching the sequence against member-database signatures (Pfam, PROSITE, CDD, …). Gene Ontology (GO) terms describe molecular function, biological process, and cellular component in a controlled vocabulary. CATH places the structure in a hierarchical fold classification (Class/Architecture/Topology/Homologous-superfamily). The organism is the source species.

Q: How big and how compact is the whole molecule?
A: Three whole-structure scalars: the radius of gyration (RMS distance of Cα from centroid, in Å), the count of Cα–Cα contacts (pairs closer than 8 Å and separated by more than four residues in sequence — i.e. tertiary, not local, contacts), and the bounding-box dimensions. Together they distinguish compact globular folds from extended fibres or disordered chains.

Q: What known structures does this most resemble?
A: The Foldseek neighbor list gives the closest experimentally determined structures in the PDB, ranked by structural alignment. TM-score near 1 means near-identical fold; near 0.3 means only rough topology match. This is how one finds what a novel AlphaFold prediction most resembles in the solved-structure universe.

Q: Which residues are buried vs exposed?
A: SASA measures how much of the protein is reachable by solvent. It is computed by rolling a water-sized probe over the atomic surface and summing the exposed area (Å²). Per-residue SASA distinguishes core (buried, low SASA) from surface (exposed, high SASA) residues; total SASA is a whole-molecule size measure.

Q: Which residues are in helices, strands, or loops?
A: Eight-state secondary structure (DSSP): H is the canonical α-helix, G the tighter 3₁₀-helix, I the wider π-helix; E/B are β-structure, T and S are turns and bends, and '-' is everything else. DSSP derives these from the pattern of main-chain N–H···O=C hydrogen bonds, not from the sequence.

Q: Where is each backbone atom in 3D?
A: Structure coordinates are given as an mmCIF _atom_site loop: one row per atom with element, residue name, chain id, sequence number, and x/y/z position in Å. Only the four main-chain atoms per residue are included here; side chains are omitted to keep the record compact.

Q: What if only a Cα trace is available?
A: Three-state secondary structure (P-SEA) collapses the eight DSSP classes into helix (a), strand (b), and coil (c). P-SEA assigns these from Cα geometry alone — distances and angles — without requiring backbone oxygens, so it works on any Cα trace.

Q: What do the rendered images show?
A: The six renders are orthographic views along the three Cartesian axes in both directions. Representation (cartoon, sticks, or surface) and color scheme (sequence-rainbow or by-chain) vary across proteins so the training set covers all the common visualization conventions.

Q: What does the local fold look like, residue by residue?
A: Foldseek's 3Di representation compresses backbone geometry into a per-residue letter drawn from a learned twenty-state alphabet. It captures the tertiary interaction pattern around each residue — which residues are packed against it in space, regardless of where they are in sequence.

Q: What do the diagnostic plots show?
A: The contact map is a binary N×N matrix image: pixel (i, j) is dark where Cα_i and Cα_j are within 8 Å and |i−j|>4. Because the |i−j|>4 filter removes local helical contacts, off-diagonal stripes parallel to the main diagonal indicate parallel β-sheets; stripes perpendicular to it indicate antiparallel β-sheets. The Ramachandran plot scatters every residue's (φ, ψ) pair against the sterically allowed regions. The PAE heatmap renders the predicted-aligned-error matrix.